Protein AF-A1E381-F1 (afdb_monomer_lite)

Structure (mmCIF, N/CA/C/O backbone):
data_AF-A1E381-F1
#
_entry.id   AF-A1E381-F1
#
loop_
_atom_site.group_PDB
_atom_site.id
_atom_site.type_symbol
_atom_site.label_atom_id
_atom_site.label_alt_id
_atom_site.label_comp_id
_atom_site.label_asym_id
_atom_site.label_entity_id
_atom_site.label_seq_id
_atom_site.pdbx_PDB_ins_code
_atom_site.Cartn_x
_atom_site.Cartn_y
_atom_site.Cartn_z
_atom_site.occupancy
_atom_site.B_iso_or_equiv
_atom_site.auth_seq_id
_atom_site.auth_comp_id
_atom_site.auth_asym_id
_atom_site.auth_atom_id
_atom_site.pdbx_PDB_model_num
ATOM 1 N N . CYS A 1 1 ? -0.248 -9.774 -5.530 1.00 94.06 1 CYS A N 1
ATOM 2 C CA . CYS A 1 1 ? -0.497 -10.572 -4.306 1.00 94.06 1 CYS A CA 1
ATOM 3 C C . CYS A 1 1 ? -1.957 -11.006 -4.167 1.00 94.06 1 CYS A C 1
ATOM 5 O O . CYS A 1 1 ? -2.204 -12.199 -4.252 1.00 94.06 1 CYS A O 1
ATOM 7 N N . ALA A 1 2 ? -2.926 -10.089 -4.030 1.00 97.31 2 ALA A N 1
ATOM 8 C CA . ALA A 1 2 ? -4.326 -10.449 -3.749 1.00 97.31 2 ALA A CA 1
ATOM 9 C C . ALA A 1 2 ? -4.937 -11.477 -4.727 1.00 97.31 2 ALA A C 1
ATOM 11 O O . ALA A 1 2 ? -5.506 -12.472 -4.289 1.00 97.31 2 ALA A O 1
ATOM 12 N N . LEU A 1 3 ? -4.746 -11.287 -6.039 1.00 97.31 3 LEU A N 1
ATOM 13 C CA . LEU A 1 3 ? -5.242 -12.209 -7.075 1.00 97.31 3 LEU A CA 1
ATOM 14 C C . LEU A 1 3 ? -4.605 -13.609 -7.037 1.00 97.31 3 LEU A C 1
ATOM 16 O O . LEU A 1 3 ? -5.169 -14.539 -7.590 1.00 97.31 3 LEU A O 1
ATOM 20 N N . GLN A 1 4 ? -3.429 -13.765 -6.425 1.00 97.19 4 GLN A N 1
ATOM 21 C CA . GLN A 1 4 ? -2.734 -15.054 -6.343 1.00 97.19 4 GLN A CA 1
ATOM 22 C C . GLN A 1 4 ? -3.042 -15.801 -5.042 1.00 97.19 4 GLN A C 1
ATOM 24 O O . GLN A 1 4 ? -3.002 -17.026 -5.023 1.00 97.19 4 GLN A O 1
ATOM 29 N N . THR A 1 5 ? -3.315 -15.077 -3.951 1.00 97.25 5 THR A N 1
ATOM 30 C CA . THR A 1 5 ? -3.446 -15.665 -2.608 1.00 97.25 5 THR A CA 1
ATOM 31 C C . THR A 1 5 ? -4.860 -15.623 -2.041 1.00 97.25 5 THR A C 1
ATOM 33 O O . THR A 1 5 ? -5.114 -16.280 -1.036 1.00 97.25 5 THR A O 1
ATOM 36 N N . HIS A 1 6 ? -5.774 -14.874 -2.666 1.00 97.62 6 HIS A N 1
ATOM 37 C CA . HIS A 1 6 ? -7.171 -14.717 -2.247 1.00 97.62 6 HIS A CA 1
ATOM 38 C C . HIS A 1 6 ? -7.317 -14.397 -0.740 1.00 97.62 6 HIS A C 1
ATOM 40 O O . HIS A 1 6 ? -7.945 -15.162 -0.002 1.00 97.62 6 HIS A O 1
ATOM 46 N N . PRO A 1 7 ? -6.726 -13.283 -0.253 1.00 98.19 7 PRO A N 1
ATOM 47 C CA . PRO A 1 7 ? -6.852 -12.880 1.146 1.00 98.19 7 PRO A CA 1
ATOM 48 C C . PRO A 1 7 ? -8.311 -12.544 1.487 1.00 98.19 7 PRO A C 1
ATOM 50 O O . PRO A 1 7 ? -9.137 -12.306 0.606 1.00 98.19 7 PRO A O 1
ATOM 53 N N . ASN A 1 8 ? -8.635 -12.466 2.779 1.00 98.19 8 ASN A N 1
ATOM 54 C CA . ASN A 1 8 ? -9.987 -12.105 3.216 1.00 98.19 8 ASN A CA 1
ATOM 55 C C . ASN A 1 8 ? -10.330 -10.643 2.907 1.00 98.19 8 ASN A C 1
ATOM 57 O O . ASN A 1 8 ? -11.501 -10.328 2.714 1.00 98.19 8 ASN A O 1
ATOM 61 N N . ALA A 1 9 ? -9.319 -9.775 2.854 1.00 97.62 9 ALA A N 1
ATOM 62 C CA . ALA A 1 9 ? -9.433 -8.415 2.351 1.00 97.62 9 ALA A CA 1
ATOM 63 C C . ALA A 1 9 ? -8.113 -7.962 1.714 1.00 97.62 9 ALA A C 1
ATOM 65 O O . ALA A 1 9 ? -7.029 -8.395 2.112 1.00 97.62 9 ALA A O 1
ATOM 66 N N . ALA A 1 10 ? -8.206 -7.070 0.736 1.00 98.00 10 ALA A N 1
ATOM 67 C CA . ALA A 1 10 ? -7.076 -6.329 0.198 1.00 98.00 10 ALA A CA 1
ATOM 68 C C . ALA A 1 10 ? -7.505 -4.870 0.048 1.00 98.00 10 ALA A C 1
ATOM 70 O O . ALA A 1 10 ? -8.551 -4.606 -0.542 1.00 98.00 10 ALA A O 1
ATOM 71 N N . LEU A 1 11 ? -6.732 -3.949 0.617 1.00 97.56 11 LEU A N 1
ATOM 72 C CA . LEU A 1 11 ? -6.979 -2.517 0.483 1.00 97.56 11 LEU A CA 1
ATOM 73 C C . LEU A 1 11 ? -6.264 -1.983 -0.758 1.00 97.56 11 LEU A C 1
ATOM 75 O O . LEU A 1 11 ? -5.149 -2.405 -1.060 1.00 97.56 11 LEU A O 1
ATOM 79 N N . ILE A 1 12 ? -6.907 -1.054 -1.463 1.00 97.38 12 ILE A N 1
ATOM 80 C CA . ILE A 1 12 ? -6.381 -0.424 -2.676 1.00 97.38 12 ILE A CA 1
ATOM 81 C C . ILE A 1 12 ? -6.367 1.085 -2.439 1.00 97.38 12 ILE A C 1
ATOM 83 O O . ILE A 1 12 ? -7.425 1.687 -2.257 1.00 97.38 12 ILE A O 1
ATOM 87 N N . GLY A 1 13 ? -5.179 1.693 -2.411 1.00 95.56 13 GLY A N 1
ATOM 88 C CA . GLY A 1 13 ? -5.023 3.115 -2.092 1.00 95.56 13 GLY A CA 1
ATOM 89 C C . GLY A 1 13 ? -5.787 4.010 -3.066 1.00 95.56 13 GLY A C 1
ATOM 90 O O . GLY A 1 13 ? -6.530 4.900 -2.666 1.00 95.56 13 GLY A O 1
ATOM 91 N N . GLU A 1 14 ? -5.717 3.712 -4.356 1.00 96.19 14 GLU A N 1
ATOM 92 C CA . GLU A 1 14 ? -6.406 4.462 -5.402 1.00 96.19 14 GLU A CA 1
ATOM 93 C C . GLU A 1 14 ? -7.932 4.450 -5.211 1.00 96.19 14 GLU A C 1
ATOM 95 O O . GLU A 1 14 ? -8.598 5.460 -5.441 1.00 96.19 14 GLU A O 1
ATOM 100 N N . GLU A 1 15 ? -8.496 3.333 -4.741 1.00 97.38 15 GLU A N 1
ATOM 101 C CA . GLU A 1 15 ? -9.922 3.229 -4.420 1.00 97.38 15 GLU A CA 1
ATOM 102 C C . GLU A 1 15 ? -10.284 4.062 -3.183 1.00 97.38 15 GLU A C 1
ATOM 104 O O . GLU A 1 15 ? -11.301 4.762 -3.193 1.00 97.38 15 GLU A O 1
ATOM 109 N N . VAL A 1 16 ? -9.447 4.013 -2.143 1.00 96.75 16 VAL A N 1
ATOM 110 C CA . VAL A 1 16 ? -9.586 4.811 -0.912 1.00 96.75 16 VAL A CA 1
ATOM 111 C C . VAL A 1 16 ? -9.613 6.303 -1.251 1.00 96.75 16 VAL A C 1
ATOM 113 O O . VAL A 1 16 ? -10.546 7.005 -0.846 1.00 96.75 16 VAL A O 1
ATOM 116 N N . ALA A 1 17 ? -8.664 6.766 -2.070 1.00 95.06 17 ALA A N 1
ATOM 117 C CA . ALA A 1 17 ? -8.588 8.150 -2.530 1.00 95.06 17 ALA A CA 1
ATOM 118 C C . ALA A 1 17 ? -9.800 8.541 -3.386 1.00 95.06 17 ALA A C 1
ATOM 120 O O . ALA A 1 17 ? -10.444 9.560 -3.124 1.00 95.06 17 ALA A O 1
ATOM 121 N N . ALA A 1 18 ? -10.164 7.718 -4.376 1.00 96.88 18 ALA A N 1
ATOM 122 C CA . ALA A 1 18 ? -11.294 7.991 -5.266 1.00 96.88 18 ALA A CA 1
ATOM 123 C C . ALA A 1 18 ? -12.627 8.093 -4.508 1.00 96.88 18 ALA A C 1
ATOM 125 O O . ALA A 1 18 ? -13.472 8.930 -4.830 1.00 96.88 18 ALA A O 1
ATOM 126 N N . LYS A 1 19 ? -12.809 7.263 -3.474 1.00 96.88 19 LYS A N 1
ATOM 127 C CA . LYS A 1 19 ? -13.996 7.268 -2.610 1.00 96.88 19 LYS A CA 1
ATOM 128 C C . LYS A 1 19 ? -13.911 8.272 -1.457 1.00 96.88 19 LYS A C 1
ATOM 130 O O . LYS A 1 19 ? -14.882 8.382 -0.713 1.00 96.88 19 LYS A O 1
ATOM 135 N N . LYS A 1 20 ? -12.795 8.999 -1.316 1.00 96.19 20 LYS A N 1
ATOM 136 C CA . LYS A 1 20 ? -12.517 9.929 -0.206 1.00 96.19 20 LYS A CA 1
ATOM 137 C C . LYS A 1 20 ? -12.773 9.290 1.162 1.00 96.19 20 LYS A C 1
ATOM 139 O O . LYS A 1 20 ? -13.397 9.898 2.029 1.00 96.19 20 LYS A O 1
ATOM 144 N N . GLN A 1 21 ? -12.356 8.037 1.320 1.00 96.31 21 GLN A N 1
ATOM 145 C CA . GLN A 1 21 ? -12.555 7.314 2.570 1.00 96.31 21 GLN A CA 1
ATOM 146 C C . GLN A 1 21 ? -11.718 7.943 3.682 1.00 96.31 21 GLN A C 1
ATOM 148 O O . GLN A 1 21 ? -10.565 8.315 3.468 1.00 96.31 21 GLN A O 1
ATOM 153 N N . THR A 1 22 ? -12.309 8.040 4.870 1.00 96.00 22 THR A N 1
ATOM 154 C CA . THR A 1 22 ? -11.594 8.428 6.087 1.00 96.00 22 THR A CA 1
ATOM 155 C C . THR A 1 22 ? -10.851 7.229 6.668 1.00 96.00 22 THR A C 1
ATOM 157 O O . THR A 1 22 ? -11.182 6.071 6.387 1.00 96.00 22 THR A O 1
ATOM 160 N N . LEU A 1 23 ? -9.881 7.482 7.540 1.00 94.69 23 LEU A N 1
ATOM 161 C CA . LEU A 1 23 ? -9.191 6.441 8.288 1.00 94.69 23 LEU A CA 1
ATOM 162 C C . LEU A 1 23 ? -10.181 5.637 9.138 1.00 94.69 23 LEU A C 1
ATOM 164 O O . LEU A 1 23 ? -10.098 4.411 9.208 1.00 94.69 23 LEU A O 1
ATOM 168 N N . LYS A 1 24 ? -11.201 6.307 9.690 1.00 95.56 24 LYS A N 1
ATOM 169 C CA . LYS A 1 24 ? -12.313 5.637 10.367 1.00 95.56 24 LYS A CA 1
ATOM 170 C C . LYS A 1 24 ? -13.072 4.696 9.427 1.00 95.56 24 LYS A C 1
ATOM 172 O O . LYS A 1 24 ? -13.366 3.575 9.826 1.00 95.56 24 LYS A O 1
ATOM 177 N N . ASN A 1 25 ? -13.373 5.104 8.190 1.00 96.75 25 ASN A N 1
ATOM 178 C CA . ASN A 1 25 ? -14.055 4.226 7.232 1.00 96.75 25 ASN A CA 1
ATOM 179 C C . ASN A 1 25 ? -13.238 2.967 6.920 1.00 96.75 25 ASN A C 1
ATOM 181 O O . ASN A 1 25 ? -13.814 1.885 6.824 1.00 96.75 25 ASN A O 1
ATOM 185 N N . VAL A 1 26 ? -11.915 3.095 6.783 1.00 97.19 26 VAL A N 1
ATOM 186 C CA . VAL A 1 26 ? -11.018 1.951 6.556 1.00 97.19 26 VAL A CA 1
ATOM 187 C C . VAL A 1 26 ? -11.027 1.006 7.764 1.00 97.19 26 VAL A C 1
ATOM 189 O O . VAL A 1 26 ? -11.218 -0.201 7.599 1.00 97.19 26 VAL A O 1
ATOM 192 N N . THR A 1 27 ? -10.894 1.542 8.981 1.00 97.31 27 THR A N 1
ATOM 193 C CA . THR A 1 27 ? -10.954 0.764 10.230 1.00 97.31 27 THR A CA 1
ATOM 194 C C . THR A 1 27 ? -12.307 0.077 10.412 1.00 97.31 27 THR A C 1
ATOM 196 O O . THR A 1 27 ? -12.355 -1.119 10.710 1.00 97.31 27 THR A O 1
ATOM 199 N N . ASP A 1 28 ? -13.413 0.789 10.182 1.00 97.62 28 ASP A N 1
ATOM 200 C CA . ASP A 1 28 ? -14.766 0.235 10.253 1.00 97.62 28 ASP A CA 1
ATOM 201 C C . ASP A 1 28 ? -14.940 -0.905 9.244 1.00 97.62 28 ASP A C 1
ATOM 203 O O . ASP A 1 28 ? -15.459 -1.958 9.602 1.00 97.62 28 A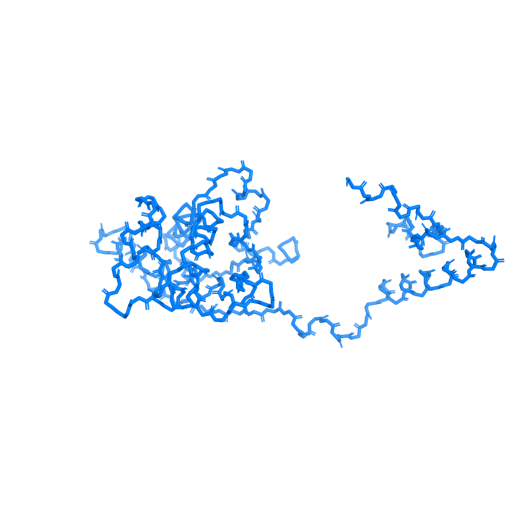SP A O 1
ATOM 207 N N . TYR A 1 29 ? -14.456 -0.735 8.009 1.00 98.19 29 TYR A N 1
ATOM 208 C CA . TYR A 1 29 ? -14.542 -1.753 6.962 1.00 98.19 29 TYR A CA 1
ATOM 209 C C . TYR A 1 29 ? -13.829 -3.054 7.355 1.00 98.19 29 TYR A C 1
ATOM 211 O O . TYR A 1 29 ? -14.403 -4.141 7.235 1.00 98.19 29 TYR A O 1
ATOM 219 N N . ILE A 1 30 ? -12.598 -2.953 7.869 1.00 98.19 30 ILE A N 1
ATOM 220 C CA . ILE A 1 30 ? -11.850 -4.109 8.381 1.00 98.19 30 ILE A CA 1
ATOM 221 C C . ILE A 1 30 ? -12.613 -4.760 9.539 1.00 98.19 30 ILE A C 1
ATOM 223 O O . ILE A 1 30 ? -12.802 -5.979 9.565 1.00 98.19 30 ILE A O 1
ATOM 227 N N . THR A 1 31 ? -13.087 -3.943 10.477 1.00 98.06 31 THR A N 1
ATOM 228 C CA . THR A 1 31 ? -13.788 -4.415 11.670 1.00 98.06 31 THR A CA 1
ATOM 229 C C . THR A 1 31 ? -15.094 -5.126 11.320 1.00 98.06 31 THR A C 1
ATOM 231 O O . THR A 1 31 ? -15.393 -6.186 11.865 1.00 98.06 31 THR A O 1
ATOM 234 N N . ASP A 1 32 ? -15.852 -4.603 10.359 1.00 98.06 32 ASP A N 1
ATOM 235 C CA . ASP A 1 32 ? -17.087 -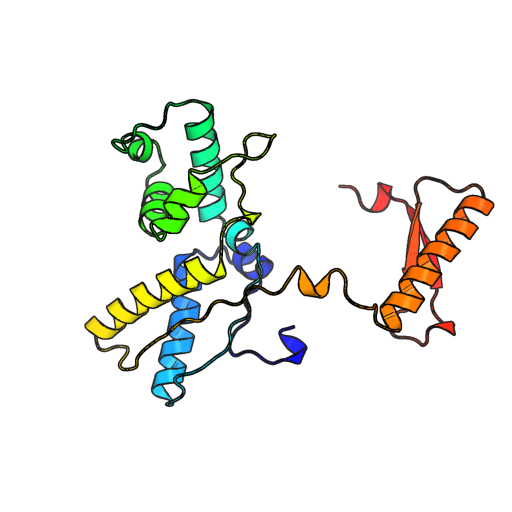5.207 9.864 1.00 98.06 32 ASP A CA 1
ATOM 236 C C . ASP A 1 32 ? -16.841 -6.587 9.250 1.00 98.06 32 ASP A C 1
ATOM 238 O O . ASP A 1 32 ? -17.636 -7.505 9.459 1.00 98.06 32 ASP A O 1
ATOM 242 N N . ILE A 1 33 ? -15.741 -6.759 8.509 1.00 97.81 33 ILE A N 1
ATOM 243 C CA . ILE A 1 33 ? -15.347 -8.064 7.966 1.00 97.81 33 ILE A CA 1
ATOM 244 C C . ILE A 1 33 ? -15.019 -9.035 9.102 1.00 97.81 33 ILE A C 1
ATOM 246 O O . ILE A 1 33 ? -15.478 -10.178 9.067 1.00 97.81 33 ILE A O 1
ATOM 250 N N . ILE A 1 34 ? -14.262 -8.596 10.111 1.00 98.06 34 ILE A N 1
ATOM 251 C CA . ILE A 1 34 ? -13.902 -9.427 11.267 1.00 98.06 34 ILE A CA 1
ATOM 252 C C . ILE A 1 34 ? -15.156 -9.865 12.028 1.00 98.06 34 ILE A C 1
ATOM 254 O O . ILE A 1 34 ? -15.324 -11.062 12.252 1.00 98.06 34 ILE A O 1
ATOM 258 N N . CYS A 1 35 ? -16.060 -8.938 12.360 1.00 97.56 35 CYS A N 1
ATOM 259 C CA . CYS A 1 35 ? 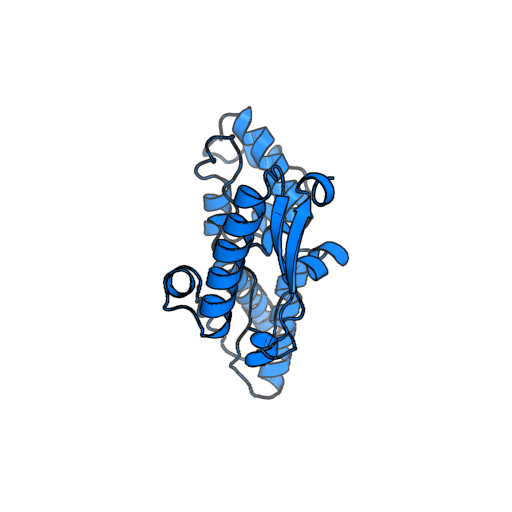-17.319 -9.249 13.042 1.00 97.56 35 CYS A CA 1
ATOM 260 C C . CYS A 1 35 ? -18.147 -10.269 12.248 1.00 97.56 35 CYS A C 1
ATOM 262 O O . CYS A 1 35 ? -18.481 -11.326 12.774 1.00 97.56 35 CYS A O 1
ATOM 264 N N . LYS A 1 36 ? -18.384 -10.019 10.952 1.00 97.31 36 LYS A N 1
ATOM 265 C CA . LYS A 1 36 ? -19.152 -10.940 10.091 1.00 97.31 36 LYS A CA 1
ATOM 266 C C . LYS A 1 36 ? -18.529 -12.331 10.021 1.00 97.31 36 LYS A C 1
ATOM 268 O O . LYS A 1 36 ? -19.238 -13.328 9.952 1.00 97.31 36 LYS A O 1
ATOM 273 N N . ARG A 1 37 ? -17.197 -12.418 9.995 1.00 97.44 37 ARG A N 1
ATOM 274 C CA . ARG A 1 37 ? -16.487 -13.703 9.993 1.00 97.44 37 ARG A CA 1
ATOM 275 C C . ARG A 1 37 ? -16.586 -14.405 11.344 1.00 97.44 37 ARG A C 1
ATOM 277 O O . ARG A 1 37 ? -16.800 -15.615 11.361 1.00 97.44 37 ARG A O 1
ATOM 284 N N . ALA A 1 38 ? -16.482 -13.666 12.445 1.00 97.06 38 ALA A N 1
ATOM 285 C CA . ALA A 1 38 ? -16.644 -14.195 13.794 1.00 97.06 38 ALA A CA 1
ATOM 286 C C . ALA A 1 38 ? -18.060 -14.751 14.026 1.00 97.06 38 ALA A C 1
ATOM 288 O O . ALA A 1 38 ? -18.186 -15.837 14.588 1.00 97.06 38 ALA A O 1
ATOM 289 N N . ASP A 1 39 ? -19.099 -14.090 13.502 1.00 95.81 39 ASP A N 1
ATOM 290 C CA . ASP A 1 39 ? -20.490 -14.576 13.545 1.00 95.81 39 ASP A CA 1
ATOM 291 C C . ASP A 1 39 ? -20.662 -15.931 12.835 1.00 95.81 39 ASP A C 1
ATOM 293 O O . ASP A 1 39 ? -21.506 -16.745 13.205 1.00 95.81 39 ASP A O 1
ATOM 297 N N . LEU A 1 40 ? -19.823 -16.202 11.831 1.00 96.56 40 LEU A N 1
ATOM 298 C CA . LEU A 1 40 ? -19.754 -17.481 11.116 1.00 96.56 40 LEU A CA 1
ATOM 299 C C . LEU A 1 40 ? -18.805 -18.500 11.780 1.00 96.56 40 LEU A C 1
ATOM 301 O O . LEU A 1 40 ? -18.586 -19.581 11.237 1.00 96.56 40 LEU A O 1
ATOM 305 N N . GLY A 1 41 ? -18.215 -18.170 12.932 1.00 96.44 41 GLY A N 1
ATOM 306 C CA . GLY A 1 41 ? -17.251 -19.008 13.651 1.00 96.44 41 GLY A CA 1
ATOM 307 C C . GLY A 1 41 ? -15.807 -18.921 13.139 1.00 96.44 41 GLY A C 1
ATOM 308 O O . GLY A 1 41 ? -14.941 -19.658 13.614 1.00 96.44 41 GLY A O 1
ATOM 309 N N . TYR A 1 42 ? -15.509 -18.023 12.195 1.00 96.62 42 TYR A N 1
ATOM 310 C CA . TYR A 1 42 ? -14.173 -17.850 11.622 1.00 96.62 42 TYR A CA 1
ATOM 311 C C . TYR A 1 42 ? -13.385 -16.741 12.326 1.00 96.62 42 TYR A C 1
ATOM 313 O O . TYR A 1 42 ? -13.348 -15.596 11.881 1.00 96.62 42 TYR A O 1
ATOM 321 N N . ASN A 1 43 ? -12.669 -17.107 13.388 1.00 96.69 43 ASN A N 1
ATOM 322 C CA . ASN A 1 43 ? -11.845 -16.187 14.187 1.00 96.69 43 ASN A CA 1
ATOM 323 C C . ASN A 1 43 ? -10.397 -16.064 13.674 1.00 96.69 43 ASN A C 1
ATOM 325 O O . ASN A 1 43 ? -9.448 -16.027 14.451 1.00 96.69 43 ASN A O 1
ATOM 329 N N . TYR A 1 44 ? -10.217 -16.071 12.353 1.00 97.38 44 TYR A N 1
ATOM 330 C CA . TYR A 1 44 ? -8.916 -15.945 11.691 1.00 97.38 44 TYR A CA 1
ATOM 331 C C . TYR A 1 44 ? -9.072 -15.250 10.337 1.00 97.38 44 TYR A C 1
ATOM 333 O O . TYR A 1 44 ? -10.153 -15.271 9.736 1.00 97.38 44 TYR A O 1
ATOM 341 N N . GLY A 1 45 ? -7.990 -14.677 9.817 1.00 97.56 45 GLY A N 1
ATOM 342 C CA . GLY A 1 45 ? -7.969 -14.129 8.467 1.00 97.56 45 GLY A CA 1
ATOM 343 C C . GLY A 1 45 ? -6.655 -13.452 8.103 1.00 97.56 45 GLY A C 1
ATOM 344 O O . GLY A 1 45 ? -5.778 -13.284 8.945 1.00 97.56 45 GLY A O 1
ATOM 345 N N . VAL A 1 46 ? -6.540 -13.077 6.832 1.00 98.19 46 VAL A N 1
ATOM 346 C CA . VAL A 1 46 ? -5.402 -12.353 6.261 1.00 98.19 46 VAL A CA 1
ATOM 347 C C . VAL A 1 46 ? -5.920 -11.123 5.527 1.00 98.19 46 VAL A C 1
ATOM 349 O O . VAL A 1 46 ? -6.860 -11.222 4.732 1.00 98.19 46 VAL A O 1
ATOM 352 N N . ILE A 1 47 ? -5.289 -9.980 5.780 1.00 98.12 47 ILE A N 1
ATOM 353 C CA . ILE A 1 47 ? -5.570 -8.709 5.111 1.00 98.12 47 ILE A CA 1
ATOM 354 C C . ILE A 1 47 ? -4.281 -8.235 4.446 1.00 98.12 47 ILE A C 1
ATOM 356 O O . ILE A 1 47 ? -3.225 -8.249 5.073 1.00 98.12 47 ILE A O 1
ATOM 360 N N . LEU A 1 48 ? -4.365 -7.835 3.178 1.00 98.12 48 LEU A N 1
ATOM 361 C CA . LEU A 1 48 ? -3.263 -7.182 2.475 1.00 98.12 48 LEU A CA 1
ATOM 362 C C . LEU A 1 48 ? -3.458 -5.669 2.492 1.00 98.12 48 LEU A C 1
ATOM 364 O O . LEU A 1 48 ? -4.530 -5.171 2.144 1.00 98.12 48 LEU A O 1
ATOM 368 N N . ILE A 1 49 ? -2.406 -4.957 2.877 1.00 96.25 49 ILE A N 1
ATOM 369 C CA . ILE A 1 49 ? -2.397 -3.506 3.046 1.00 96.25 49 ILE A CA 1
ATOM 370 C C . ILE A 1 49 ? -1.217 -2.966 2.229 1.00 96.25 49 ILE A C 1
ATOM 372 O O . ILE A 1 49 ? -0.110 -3.487 2.382 1.00 96.25 49 ILE A O 1
ATOM 376 N N . PRO A 1 50 ? -1.420 -1.985 1.332 1.00 94.06 50 PRO A N 1
ATOM 377 C CA . PRO A 1 50 ? -0.312 -1.332 0.652 1.00 94.06 50 PRO A CA 1
ATOM 378 C C . PRO A 1 50 ? 0.434 -0.431 1.645 1.00 94.06 50 PRO A C 1
ATOM 380 O O . PRO A 1 50 ? -0.198 0.272 2.427 1.00 94.06 50 PRO A O 1
ATOM 383 N N . GLU A 1 51 ? 1.768 -0.438 1.595 1.00 89.12 51 GLU A N 1
ATOM 384 C CA . GLU A 1 51 ? 2.646 0.345 2.486 1.00 89.12 51 GLU A CA 1
ATOM 385 C C . GLU A 1 51 ? 2.216 1.820 2.572 1.00 89.12 51 GLU A C 1
ATOM 387 O O . GLU A 1 51 ? 1.956 2.334 3.659 1.00 89.12 51 GLU A O 1
ATOM 392 N N . GLY A 1 52 ? 2.031 2.460 1.414 1.00 87.69 52 GLY A N 1
ATOM 393 C CA . GLY A 1 52 ? 1.640 3.866 1.292 1.00 87.69 52 GLY A CA 1
ATOM 394 C C . GLY A 1 52 ? 0.140 4.144 1.407 1.00 87.69 52 GLY A C 1
ATOM 395 O O . GLY A 1 52 ? -0.304 5.168 0.905 1.00 87.69 52 GLY A O 1
ATOM 396 N N . LEU A 1 53 ? -0.677 3.265 2.009 1.00 92.31 53 LEU A N 1
ATOM 397 C CA . LEU A 1 53 ? -2.135 3.478 2.115 1.00 92.31 53 LEU A CA 1
ATOM 398 C C . LEU A 1 53 ? -2.493 4.864 2.676 1.00 92.31 53 LEU A C 1
ATOM 400 O O . LEU A 1 53 ? -3.461 5.479 2.235 1.00 92.31 53 LEU A O 1
ATOM 404 N N . ILE A 1 54 ? -1.716 5.335 3.650 1.00 89.44 54 ILE A N 1
ATOM 405 C CA . ILE A 1 54 ? -1.945 6.598 4.355 1.00 89.44 54 ILE A CA 1
ATOM 406 C C . ILE A 1 54 ? -1.879 7.795 3.399 1.00 89.44 54 ILE A C 1
ATOM 408 O O . ILE A 1 54 ? -2.680 8.720 3.531 1.00 89.44 54 ILE A O 1
ATOM 412 N N . ASP A 1 55 ? -1.013 7.740 2.385 1.00 88.38 55 ASP A N 1
ATOM 413 C CA . ASP A 1 55 ? -0.889 8.792 1.372 1.00 88.38 55 ASP A CA 1
ATOM 414 C C . ASP A 1 55 ? -2.155 8.942 0.522 1.00 88.38 55 ASP A C 1
ATOM 416 O O . ASP A 1 55 ? -2.366 9.982 -0.093 1.00 88.38 55 ASP A O 1
ATOM 420 N N . PHE A 1 56 ? -3.023 7.930 0.496 1.00 92.00 56 PHE A N 1
ATOM 421 C CA . PHE A 1 56 ? -4.276 7.962 -0.252 1.00 92.00 56 PHE A CA 1
ATOM 422 C C . PHE A 1 56 ? -5.477 8.426 0.582 1.00 92.00 56 PHE A C 1
ATOM 424 O O . PHE A 1 56 ? -6.578 8.536 0.041 1.00 92.00 56 PHE A O 1
ATOM 431 N N . ILE A 1 57 ? -5.301 8.704 1.879 1.00 94.19 57 ILE A N 1
ATOM 432 C CA . ILE A 1 57 ? -6.375 9.153 2.773 1.00 94.19 57 ILE A CA 1
ATOM 433 C C . ILE A 1 57 ? -6.344 10.691 2.861 1.00 94.19 57 ILE A C 1
ATOM 435 O O . ILE A 1 57 ? -5.451 11.246 3.508 1.00 94.19 57 ILE A O 1
ATOM 439 N N . PRO A 1 58 ? -7.318 11.416 2.269 1.00 92.12 58 PRO A N 1
ATOM 440 C CA . PRO A 1 58 ? -7.228 12.874 2.128 1.00 92.12 58 PRO A CA 1
ATOM 441 C C . PRO A 1 58 ? -7.136 13.640 3.454 1.00 92.12 58 PRO A C 1
ATOM 443 O O . PRO A 1 58 ? -6.433 14.643 3.550 1.00 92.12 58 PRO A O 1
ATOM 446 N N . GLU A 1 59 ? -7.837 13.176 4.491 1.00 93.62 59 GLU A N 1
ATOM 447 C CA . GLU A 1 59 ? -7.791 13.808 5.815 1.00 93.62 59 GLU A CA 1
ATOM 448 C C . GLU A 1 59 ? -6.417 13.665 6.484 1.00 93.62 59 GLU A C 1
ATOM 450 O O . GLU A 1 59 ? -5.983 14.584 7.177 1.00 93.62 59 GLU A O 1
ATOM 455 N N . VAL A 1 60 ? -5.687 12.575 6.211 1.00 91.12 60 VAL A N 1
ATOM 456 C CA . VAL A 1 60 ? -4.330 12.390 6.736 1.00 91.12 60 VAL A CA 1
ATOM 457 C C . VAL A 1 60 ? -3.341 13.277 5.987 1.00 91.12 60 VAL A C 1
ATOM 459 O O . VAL A 1 60 ? -2.497 13.903 6.620 1.00 91.12 60 VAL A O 1
ATOM 462 N N . GLN A 1 61 ? -3.483 13.426 4.666 1.00 88.94 61 GLN A N 1
ATOM 463 C CA . GLN A 1 61 ? -2.674 14.383 3.902 1.00 88.94 61 GLN A CA 1
ATOM 464 C C . GLN A 1 61 ? -2.859 15.820 4.410 1.00 88.94 61 GLN A C 1
ATOM 466 O O . GLN A 1 61 ? -1.878 16.545 4.577 1.00 88.94 61 GLN A O 1
ATOM 471 N N . LYS A 1 62 ? -4.106 16.224 4.700 1.00 91.56 62 LYS A N 1
ATOM 472 C CA . LYS A 1 62 ? -4.411 17.538 5.289 1.00 91.56 62 LYS A CA 1
ATOM 473 C C . LYS A 1 62 ? -3.741 17.700 6.656 1.00 91.56 62 LYS A C 1
ATOM 475 O O . LYS A 1 62 ? -3.083 18.712 6.884 1.00 91.56 62 LYS A O 1
ATOM 480 N N . LEU A 1 63 ? -3.858 16.696 7.528 1.00 91.44 63 LEU A N 1
ATOM 481 C CA . LEU A 1 63 ? -3.195 16.689 8.831 1.00 91.44 63 LEU A CA 1
ATOM 482 C C . LEU A 1 63 ? -1.673 16.820 8.685 1.00 91.44 63 LEU A C 1
ATOM 484 O O . LEU A 1 63 ? -1.078 17.674 9.331 1.00 91.44 63 LEU A O 1
ATOM 488 N N . ILE A 1 64 ? -1.040 16.032 7.811 1.00 87.38 64 ILE A N 1
ATOM 489 C CA . ILE A 1 64 ? 0.409 16.100 7.573 1.00 87.38 64 ILE A CA 1
ATOM 490 C C . ILE A 1 64 ? 0.811 17.494 7.082 1.00 87.38 64 ILE A C 1
ATOM 492 O O . ILE A 1 64 ? 1.772 18.056 7.596 1.00 87.38 64 ILE A O 1
ATOM 496 N N . ALA A 1 65 ? 0.073 18.087 6.141 1.00 87.69 65 ALA A N 1
ATOM 497 C CA . ALA A 1 65 ? 0.360 19.435 5.657 1.00 87.69 65 ALA A CA 1
ATOM 498 C C . ALA A 1 65 ? 0.275 20.486 6.779 1.00 87.69 65 ALA A C 1
ATOM 500 O O . ALA A 1 65 ? 1.188 21.294 6.927 1.00 87.69 65 ALA A O 1
ATOM 501 N N . GLU A 1 66 ? -0.766 20.443 7.616 1.00 89.12 66 GLU A N 1
ATOM 502 C CA . GLU A 1 66 ? -0.887 21.343 8.773 1.00 89.12 66 GLU A CA 1
ATOM 503 C C . GLU A 1 66 ? 0.255 21.145 9.779 1.00 89.12 66 GLU A C 1
ATOM 505 O O . GLU A 1 66 ? 0.831 22.116 10.272 1.00 89.12 66 GLU A O 1
ATOM 510 N N . LEU A 1 67 ? 0.628 19.892 10.049 1.00 85.88 67 LEU A N 1
ATOM 511 C CA . LEU A 1 67 ? 1.762 19.570 10.910 1.00 85.88 67 LEU A CA 1
ATOM 512 C C . LEU A 1 67 ? 3.083 20.075 10.324 1.00 85.88 67 LEU A C 1
ATOM 514 O O . LEU A 1 67 ? 3.938 20.527 11.076 1.00 85.88 67 LEU A O 1
ATOM 518 N N . ASN A 1 68 ? 3.270 20.023 9.003 1.00 83.12 68 ASN A N 1
ATOM 519 C CA . ASN A 1 68 ? 4.460 20.561 8.340 1.00 83.12 68 ASN A CA 1
ATOM 520 C C . ASN A 1 68 ? 4.608 22.064 8.578 1.00 83.12 68 ASN A C 1
ATOM 522 O O . ASN A 1 68 ? 5.681 22.504 8.981 1.00 83.12 68 ASN A O 1
ATOM 526 N N . GLU A 1 69 ? 3.529 22.821 8.395 1.00 83.69 69 GLU A N 1
ATOM 527 C CA . GLU A 1 69 ? 3.521 24.272 8.594 1.00 83.69 69 GLU A CA 1
ATOM 528 C C . GLU A 1 69 ? 3.790 24.651 10.056 1.00 83.69 69 GLU A C 1
ATOM 530 O O . GLU A 1 69 ? 4.640 25.496 10.338 1.00 83.69 69 GLU A O 1
ATOM 535 N N . ILE A 1 70 ? 3.119 23.986 11.005 1.00 82.44 70 ILE A N 1
ATOM 536 C CA . ILE A 1 70 ? 3.308 24.248 12.440 1.00 82.44 70 ILE A CA 1
ATOM 537 C C . ILE A 1 70 ? 4.747 23.918 12.853 1.00 82.44 70 ILE A C 1
ATOM 539 O O . ILE A 1 70 ? 5.404 24.720 13.512 1.00 82.44 70 ILE A O 1
ATOM 543 N N . LEU A 1 71 ? 5.269 22.761 12.440 1.00 77.25 71 LEU A N 1
ATOM 544 C CA . LEU A 1 71 ? 6.603 22.303 12.836 1.00 77.25 71 LEU A CA 1
ATOM 545 C C . LEU A 1 71 ? 7.741 23.088 12.167 1.00 77.25 71 LEU A C 1
ATOM 547 O O . LEU A 1 71 ? 8.841 23.136 12.713 1.00 77.25 71 LEU A O 1
ATOM 551 N N . ALA A 1 72 ? 7.501 23.714 11.012 1.00 76.75 72 ALA A N 1
ATOM 552 C CA . ALA A 1 72 ? 8.484 24.569 10.347 1.00 76.75 72 ALA A CA 1
ATOM 553 C C . ALA A 1 72 ? 8.608 25.961 10.991 1.00 76.75 72 ALA A C 1
ATOM 555 O O . ALA A 1 72 ? 9.664 26.593 10.896 1.00 76.75 72 ALA A O 1
ATOM 556 N N . HIS A 1 73 ? 7.540 26.456 11.621 1.00 71.38 73 HIS A N 1
ATOM 557 C CA . HIS A 1 73 ? 7.444 27.850 12.058 1.00 71.38 73 HIS A CA 1
ATOM 558 C C . HIS A 1 73 ? 7.346 28.043 13.573 1.00 71.38 73 HIS A C 1
ATOM 560 O O . HIS A 1 73 ? 7.652 29.133 14.057 1.00 71.38 73 HIS A O 1
ATOM 566 N N . ASP A 1 74 ? 6.971 27.012 14.327 1.00 64.12 74 ASP A N 1
ATOM 567 C CA . ASP A 1 74 ? 6.745 27.098 15.764 1.00 64.12 74 ASP A CA 1
ATOM 568 C C . ASP A 1 74 ? 7.638 26.150 16.572 1.00 64.12 74 ASP A C 1
ATOM 570 O O . ASP A 1 74 ? 8.040 25.077 16.125 1.00 64.12 74 ASP A O 1
ATOM 574 N N . VAL A 1 75 ? 7.908 26.530 17.824 1.00 66.31 75 VAL A N 1
ATOM 575 C CA . VAL A 1 75 ? 8.487 25.616 18.813 1.00 66.31 75 VAL A CA 1
ATOM 576 C C . VAL A 1 75 ? 7.364 24.722 19.332 1.00 66.31 75 VAL A C 1
ATOM 578 O O . VAL A 1 75 ? 6.408 25.218 19.930 1.00 66.31 75 VAL A O 1
ATOM 581 N N . VAL A 1 76 ? 7.484 23.413 19.107 1.00 68.62 76 VAL A N 1
ATOM 582 C CA . VAL A 1 76 ? 6.598 22.413 19.715 1.00 68.62 76 VAL A CA 1
ATOM 583 C C . VAL A 1 76 ? 6.808 22.451 21.214 1.00 68.62 76 VAL A C 1
ATOM 585 O O . VAL A 1 76 ? 7.889 22.138 21.711 1.00 68.62 76 VAL A O 1
ATOM 588 N N . ASP A 1 77 ? 5.782 22.864 21.941 1.00 70.12 77 ASP A N 1
ATOM 589 C CA . ASP A 1 77 ? 5.805 22.835 23.386 1.00 70.12 77 ASP A CA 1
ATOM 590 C C . ASP A 1 77 ? 5.458 21.429 23.890 1.00 70.12 77 ASP A C 1
ATOM 592 O O . ASP A 1 77 ? 4.491 20.810 23.443 1.00 70.12 77 ASP A O 1
ATOM 596 N N . GLU A 1 78 ? 6.216 20.934 24.873 1.00 65.81 78 GLU A N 1
ATOM 597 C CA . GLU A 1 78 ? 5.932 19.649 25.534 1.00 65.81 78 GLU A CA 1
ATOM 598 C C . GLU A 1 78 ? 4.540 19.630 26.198 1.00 65.81 78 GLU A C 1
ATOM 600 O O . GLU A 1 78 ? 3.959 18.567 26.396 1.00 65.81 78 GLU A O 1
ATOM 605 N N . ALA A 1 79 ? 3.974 20.805 26.503 1.00 66.38 79 ALA A N 1
ATOM 606 C CA . ALA A 1 79 ? 2.637 20.953 27.074 1.00 66.38 79 ALA A CA 1
ATOM 607 C C . ALA A 1 79 ? 1.493 20.767 26.052 1.00 66.38 79 ALA A C 1
ATOM 609 O O . ALA A 1 79 ? 0.327 20.705 26.450 1.00 66.38 79 ALA A O 1
ATOM 610 N N . GLY A 1 80 ? 1.796 20.642 24.752 1.00 73.12 80 GLY A N 1
ATOM 611 C CA . GLY A 1 80 ? 0.820 20.318 23.712 1.00 73.12 80 GLY A CA 1
ATOM 612 C C . GLY A 1 80 ? -0.106 21.469 23.303 1.00 73.12 80 GLY A C 1
ATOM 613 O O . GLY A 1 80 ? -1.135 21.216 22.670 1.00 73.12 80 GLY A O 1
ATOM 614 N N . ALA A 1 81 ? 0.222 22.724 23.625 1.00 75.31 81 ALA A N 1
ATOM 615 C CA . ALA A 1 81 ? -0.557 23.889 23.209 1.00 75.31 81 ALA A CA 1
ATOM 616 C C . ALA A 1 81 ? -0.602 24.038 21.681 1.00 75.31 81 ALA A C 1
ATOM 618 O O . ALA A 1 81 ? -1.604 24.521 21.145 1.00 75.31 81 ALA A O 1
ATOM 619 N N . TRP A 1 82 ? 0.417 23.562 20.960 1.00 79.75 82 TRP A N 1
ATOM 620 C CA . TRP A 1 82 ? 0.427 23.509 19.495 1.00 79.75 82 TRP A CA 1
ATOM 621 C C . TRP A 1 82 ? -0.774 22.749 18.898 1.00 79.75 82 TRP A C 1
ATOM 623 O O . TRP A 1 82 ? -1.244 23.119 17.824 1.00 79.75 82 TRP A O 1
ATOM 633 N N . LYS A 1 83 ? -1.360 21.770 19.611 1.00 81.38 83 LYS A N 1
ATOM 634 C CA . LYS A 1 83 ? -2.559 21.034 19.153 1.00 81.38 83 LYS A CA 1
ATOM 635 C C . LYS A 1 83 ? -3.772 21.946 18.942 1.00 81.38 83 LYS A C 1
ATOM 637 O O . LYS A 1 83 ? -4.680 21.599 18.197 1.00 81.38 83 LYS A O 1
ATOM 642 N N . SER A 1 84 ? -3.808 23.111 19.593 1.00 81.56 84 SER A N 1
ATOM 643 C CA . SER A 1 84 ? -4.865 24.117 19.400 1.00 81.56 84 SER A CA 1
ATOM 644 C C . SER A 1 84 ? -4.749 24.895 18.085 1.00 81.56 84 SER A C 1
ATOM 646 O O . SER A 1 84 ? -5.707 25.556 17.693 1.00 81.56 84 SER A O 1
ATOM 648 N N . LYS A 1 85 ? -3.598 24.807 17.404 1.00 84.12 85 LYS A N 1
ATOM 649 C CA . LYS A 1 85 ? -3.349 25.439 16.101 1.00 84.12 85 LYS A CA 1
ATOM 650 C C . LYS A 1 85 ? -3.840 24.587 14.929 1.00 84.12 85 LYS A C 1
ATOM 652 O O . LYS A 1 85 ? -4.025 25.123 13.840 1.00 84.12 85 LYS A O 1
ATOM 657 N N . LEU A 1 86 ? -4.050 23.287 15.153 1.00 87.69 86 LEU A N 1
ATOM 658 C CA . LEU A 1 86 ? -4.666 22.396 14.173 1.00 87.69 86 LEU A CA 1
ATOM 659 C C . LEU A 1 86 ? -6.119 22.798 13.928 1.00 87.69 86 LEU A C 1
ATOM 661 O O . LEU A 1 86 ? -6.830 23.218 14.846 1.00 87.69 86 LEU A O 1
ATOM 665 N N . GLN A 1 87 ? -6.580 22.605 12.694 1.00 91.56 87 GLN A N 1
ATOM 666 C CA . GLN A 1 87 ? -8.004 22.704 12.398 1.00 91.56 87 GLN A CA 1
ATOM 667 C C . GLN A 1 87 ? -8.787 21.652 13.202 1.00 91.56 87 GLN A C 1
ATOM 669 O O . GLN A 1 87 ? -8.244 20.580 13.486 1.00 91.56 87 GLN A O 1
ATOM 674 N N . PRO A 1 88 ? -10.059 21.911 13.563 1.00 92.38 88 PRO A N 1
ATOM 675 C CA . PRO A 1 88 ? -10.838 21.003 14.403 1.00 92.38 88 PRO A CA 1
ATOM 676 C C . PRO A 1 88 ? -10.877 19.563 13.881 1.00 92.38 88 PRO A C 1
ATOM 678 O O . PRO A 1 88 ? -10.704 18.638 14.669 1.00 92.38 88 PRO A O 1
ATOM 681 N N . GLU A 1 89 ? -11.027 19.368 12.565 1.00 90.81 89 GLU A N 1
ATOM 682 C CA . GLU A 1 89 ? -11.069 18.024 11.975 1.00 90.81 89 GLU A CA 1
ATOM 683 C C . GLU A 1 89 ? -9.698 17.334 12.020 1.00 90.81 89 GLU A C 1
ATOM 685 O O . GLU A 1 89 ? -9.599 16.146 12.315 1.00 90.81 89 GLU A O 1
ATOM 690 N N . SER A 1 90 ? -8.625 18.087 11.766 1.00 92.94 90 SER A N 1
ATOM 691 C CA . SER A 1 90 ? -7.247 17.589 11.821 1.00 92.94 90 SER A CA 1
ATOM 692 C C . SER A 1 90 ? -6.859 17.220 13.256 1.00 92.94 90 SER A C 1
ATOM 694 O O . SER A 1 90 ? -6.200 16.209 13.485 1.00 92.94 90 SER A O 1
ATOM 696 N N . LYS A 1 91 ? -7.320 18.000 14.240 1.00 91.56 91 LYS A N 1
ATOM 697 C CA . LYS A 1 91 ? -7.138 17.712 15.664 1.00 91.56 91 LYS A CA 1
ATOM 698 C C . LYS A 1 91 ? -7.877 16.443 16.086 1.00 91.56 91 LYS A C 1
ATOM 700 O O . LYS A 1 91 ? -7.282 15.608 16.759 1.00 91.56 91 LYS A O 1
ATOM 705 N N . GLU A 1 92 ? -9.138 16.288 15.684 1.00 92.19 92 GLU A N 1
ATOM 706 C CA . GLU A 1 92 ? -9.920 15.079 15.969 1.00 92.19 92 GLU A CA 1
ATOM 707 C C . GLU A 1 92 ? -9.251 13.837 15.367 1.00 92.19 92 GLU A C 1
ATOM 709 O O . GLU A 1 92 ? -9.086 12.831 16.055 1.00 92.19 92 GLU A O 1
ATOM 714 N N . LEU A 1 93 ? -8.781 13.926 14.118 1.00 92.38 93 LEU A N 1
ATOM 715 C CA . LEU A 1 93 ? -8.022 12.851 13.484 1.00 92.38 93 LEU A CA 1
ATOM 716 C C . LEU A 1 93 ? -6.724 12.548 14.241 1.00 92.38 93 LEU A C 1
ATOM 718 O O . LEU A 1 93 ? -6.416 11.384 14.476 1.00 92.38 93 LEU A O 1
ATOM 722 N N . PHE A 1 94 ? -5.973 13.573 14.646 1.00 90.94 94 PHE A N 1
ATOM 723 C CA . PHE A 1 94 ? -4.736 13.391 15.403 1.00 90.94 94 PHE A CA 1
ATOM 724 C C . PHE A 1 94 ? -4.985 12.674 16.737 1.00 90.94 94 PHE A C 1
ATOM 726 O O . PHE A 1 94 ? -4.245 11.761 17.084 1.00 90.94 94 PHE A O 1
ATOM 733 N N . GLU A 1 95 ? -6.044 13.045 17.460 1.00 90.56 95 GLU A N 1
ATOM 734 C CA . GLU A 1 95 ? -6.449 12.398 18.716 1.00 90.56 95 GLU A CA 1
ATOM 735 C C . GLU A 1 95 ? -7.003 10.978 18.507 1.00 90.56 95 GLU A C 1
ATOM 737 O O . GLU A 1 95 ? -6.920 10.149 19.412 1.00 90.56 95 GLU A O 1
ATOM 742 N N . PHE A 1 96 ? -7.536 10.680 17.319 1.00 89.88 96 PHE A N 1
ATOM 743 C CA . PHE A 1 96 ? -8.006 9.347 16.937 1.00 89.88 96 PHE A CA 1
ATOM 744 C C . PHE A 1 96 ? -6.867 8.366 16.612 1.00 89.88 96 PHE A C 1
ATOM 746 O O . PHE A 1 96 ? -7.055 7.150 16.701 1.00 89.88 96 PHE A O 1
ATOM 753 N N . LEU A 1 97 ? -5.687 8.864 16.232 1.00 91.38 97 LEU A N 1
ATOM 754 C CA . LEU A 1 97 ? -4.523 8.027 15.939 1.00 91.38 97 LEU A CA 1
ATOM 755 C C . LEU A 1 97 ? -3.940 7.397 17.217 1.00 91.38 97 LEU A C 1
ATOM 757 O O . LEU A 1 97 ? -3.941 8.037 18.270 1.00 91.38 97 LEU A O 1
ATOM 761 N N . PRO A 1 98 ? -3.353 6.187 17.139 1.00 90.56 98 PRO A N 1
ATOM 762 C CA . PRO A 1 98 ? -2.589 5.617 18.249 1.00 90.56 98 PRO A CA 1
ATOM 763 C C . PRO A 1 98 ? -1.425 6.526 18.675 1.00 90.56 98 PRO A C 1
ATOM 765 O O . PRO A 1 98 ? -0.782 7.141 17.822 1.00 90.56 98 PRO A O 1
ATOM 768 N N . GLU A 1 99 ? -1.104 6.566 19.974 1.00 88.75 99 GLU A N 1
ATOM 769 C CA . GLU A 1 99 ? -0.044 7.434 20.529 1.00 88.75 99 GLU A CA 1
ATOM 770 C C . GLU A 1 99 ? 1.308 7.247 19.827 1.00 88.75 99 GLU A C 1
ATOM 772 O O . GLU A 1 99 ? 1.970 8.221 19.482 1.00 88.75 99 GLU A O 1
ATOM 777 N N . THR A 1 100 ? 1.678 6.007 19.506 1.00 85.44 100 THR A N 1
ATOM 778 C CA . THR A 1 100 ? 2.923 5.703 18.783 1.00 85.44 100 THR A CA 1
ATOM 779 C C . THR A 1 100 ? 2.980 6.354 17.400 1.00 85.44 100 THR A C 1
ATOM 781 O O . THR A 1 100 ? 4.047 6.765 16.951 1.00 85.44 100 THR A O 1
ATOM 784 N N . ILE A 1 101 ? 1.839 6.475 16.717 1.00 86.00 101 ILE A N 1
ATOM 785 C CA . ILE A 1 101 ? 1.748 7.124 15.406 1.00 86.00 101 ILE A CA 1
ATOM 786 C C . ILE A 1 101 ? 1.731 8.641 15.558 1.00 86.00 101 ILE A C 1
ATOM 788 O O . ILE A 1 101 ? 2.371 9.333 14.770 1.00 86.00 101 ILE A O 1
ATOM 792 N N . GLN A 1 102 ? 1.058 9.162 16.589 1.00 87.94 102 GLN A N 1
ATOM 793 C CA . GLN A 1 102 ? 1.134 10.582 16.936 1.00 87.94 102 GLN A CA 1
ATOM 794 C C . GLN A 1 102 ? 2.594 11.005 17.150 1.00 87.94 102 GLN A C 1
ATOM 796 O O . GLN A 1 102 ? 3.026 12.000 16.576 1.00 87.94 102 GLN A O 1
ATOM 801 N N . GLU A 1 103 ? 3.371 10.221 17.902 1.00 83.81 103 GLU A N 1
ATOM 802 C CA . GLU A 1 103 ? 4.806 10.443 18.098 1.00 83.81 103 GLU A CA 1
ATOM 803 C C . GLU A 1 103 ? 5.579 10.367 16.776 1.00 83.81 103 GLU A C 1
ATOM 805 O O . GLU A 1 103 ? 6.335 11.281 16.462 1.00 83.81 103 GLU A O 1
ATOM 810 N N . GLN A 1 104 ? 5.356 9.334 15.954 1.00 80.38 104 GLN A N 1
ATOM 811 C CA . GLN A 1 104 ? 6.024 9.193 14.651 1.00 80.38 104 GLN A CA 1
ATOM 812 C C . GLN A 1 104 ? 5.763 10.366 13.701 1.00 80.38 104 GLN A C 1
ATOM 814 O O . GLN A 1 104 ? 6.685 10.804 13.015 1.00 80.38 104 GLN A O 1
ATOM 819 N N . LEU A 1 105 ? 4.547 10.915 13.688 1.00 80.31 105 LEU A N 1
ATOM 820 C CA . LEU A 1 105 ? 4.209 12.105 12.902 1.00 80.31 105 LEU A CA 1
ATOM 821 C C . LEU A 1 105 ? 4.932 13.371 13.391 1.00 80.31 105 LEU A C 1
ATOM 823 O O . LEU A 1 105 ? 5.069 14.326 12.626 1.00 80.31 105 LEU A O 1
ATOM 827 N N . MET A 1 106 ? 5.381 13.389 14.650 1.00 78.06 106 MET A N 1
ATOM 828 C CA . MET A 1 106 ? 6.149 14.486 15.248 1.00 78.06 106 MET A CA 1
ATOM 829 C C . MET A 1 106 ? 7.673 14.299 15.121 1.00 78.06 106 MET A C 1
ATOM 831 O O . MET A 1 106 ? 8.420 15.233 15.415 1.00 78.06 106 MET A O 1
ATOM 835 N N . LEU A 1 107 ? 8.149 13.114 14.712 1.00 70.81 107 LEU A N 1
ATOM 836 C CA . LEU A 1 107 ? 9.574 12.764 14.622 1.00 70.81 107 LEU A CA 1
ATOM 837 C C . LEU A 1 107 ? 10.245 13.234 13.311 1.00 70.81 107 LEU A C 1
ATOM 839 O O . LEU A 1 107 ? 9.626 13.846 12.443 1.00 70.81 107 LEU A O 1
ATOM 843 N N . GLU A 1 108 ? 11.560 12.979 13.216 1.00 60.59 108 GLU A N 1
ATOM 844 C CA . GLU A 1 108 ? 12.506 13.517 12.227 1.00 60.59 108 GLU A CA 1
ATOM 845 C C . GLU A 1 108 ? 11.962 13.698 10.805 1.00 60.59 108 GLU A C 1
ATOM 847 O O . GLU A 1 108 ? 11.496 12.776 10.128 1.00 60.59 108 GLU A O 1
ATOM 852 N N . ARG A 1 109 ? 12.163 14.917 10.321 1.00 68.00 109 ARG A N 1
ATOM 853 C CA . ARG A 1 109 ? 11.831 15.364 8.977 1.00 68.00 109 ARG A CA 1
ATOM 854 C C . ARG A 1 109 ? 12.834 14.810 7.971 1.00 68.00 109 ARG A C 1
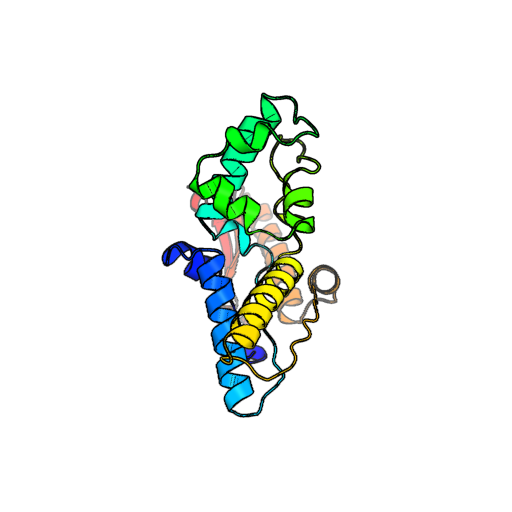ATOM 856 O O . ARG A 1 109 ? 13.980 14.522 8.316 1.00 68.00 109 ARG A O 1
ATOM 863 N N . ASP A 1 110 ? 12.409 14.651 6.726 1.00 68.81 110 ASP A N 1
ATOM 864 C CA . ASP A 1 110 ? 13.347 14.410 5.631 1.00 68.81 110 ASP A CA 1
ATOM 865 C C . ASP A 1 110 ? 14.244 15.656 5.394 1.00 68.81 110 ASP A C 1
ATOM 867 O O . ASP A 1 110 ? 13.989 16.728 5.956 1.00 68.81 110 ASP A O 1
ATOM 871 N N . PRO A 1 111 ? 15.296 15.566 4.556 1.00 65.00 111 PRO A N 1
ATOM 872 C CA . PRO A 1 111 ? 16.157 16.712 4.235 1.00 65.00 111 PRO A CA 1
ATOM 873 C C . PRO A 1 111 ? 15.436 17.918 3.606 1.00 65.00 111 PRO A C 1
ATOM 875 O O . PRO A 1 111 ? 16.034 18.986 3.487 1.00 65.00 111 PRO A O 1
ATOM 878 N N . HIS A 1 112 ? 14.181 17.753 3.185 1.00 66.56 112 HIS A N 1
ATOM 879 C CA . HIS A 1 112 ? 13.336 18.782 2.586 1.00 66.56 112 HIS A CA 1
ATOM 880 C C . HIS A 1 112 ? 12.314 19.365 3.577 1.00 66.56 112 HIS A C 1
ATOM 882 O O . HIS A 1 112 ? 11.561 20.260 3.202 1.00 66.56 112 HIS A O 1
ATOM 888 N N . GLY A 1 113 ? 12.301 18.907 4.834 1.00 63.00 113 GLY A N 1
ATOM 889 C CA . GLY A 1 113 ? 11.387 19.389 5.866 1.00 63.00 113 GLY A CA 1
ATOM 890 C C . GLY A 1 113 ? 10.016 18.706 5.873 1.00 63.00 113 GLY A C 1
ATOM 891 O O . GLY A 1 113 ? 9.115 19.198 6.549 1.00 63.00 113 GLY A O 1
ATOM 892 N N . ASN A 1 114 ? 9.825 17.577 5.186 1.00 66.12 114 ASN A N 1
ATOM 893 C CA . ASN A 1 114 ? 8.559 16.833 5.176 1.00 66.12 114 ASN A CA 1
ATOM 894 C C . ASN A 1 114 ? 8.528 15.727 6.240 1.00 66.12 114 ASN A C 1
ATOM 896 O O . ASN A 1 114 ? 9.566 15.177 6.612 1.00 66.12 114 ASN A O 1
ATOM 900 N N . VAL A 1 115 ? 7.329 15.371 6.717 1.00 68.00 115 VAL A N 1
ATOM 901 C CA . VAL A 1 115 ? 7.124 14.169 7.545 1.00 68.00 115 VAL A CA 1
ATOM 902 C C . VAL A 1 115 ? 7.463 12.929 6.721 1.00 68.00 115 VAL A C 1
ATOM 904 O O . VAL A 1 115 ? 7.029 12.791 5.577 1.00 68.00 115 VAL A O 1
ATOM 907 N N . GLN A 1 116 ? 8.212 11.999 7.311 1.00 69.06 116 GLN A N 1
ATOM 908 C CA . GLN A 1 116 ? 8.574 10.738 6.664 1.00 69.06 116 GLN A CA 1
ATOM 909 C C . GLN A 1 116 ? 7.418 9.732 6.743 1.00 69.06 116 GLN A C 1
ATOM 911 O O . GLN A 1 116 ? 7.464 8.790 7.532 1.00 69.06 116 GLN A O 1
ATOM 916 N N . VAL A 1 117 ? 6.393 9.907 5.904 1.00 69.75 117 VAL A N 1
ATOM 917 C CA . VAL A 1 117 ? 5.214 9.015 5.865 1.00 69.75 117 VAL A CA 1
ATOM 918 C C . VAL A 1 117 ? 5.608 7.558 5.595 1.00 69.75 117 VAL A C 1
ATOM 920 O O . VAL A 1 117 ? 5.045 6.645 6.187 1.00 69.75 117 VAL A O 1
ATOM 923 N N . ALA A 1 118 ? 6.663 7.336 4.805 1.00 68.56 118 ALA A N 1
ATOM 924 C CA . ALA A 1 118 ? 7.207 6.007 4.517 1.00 68.56 118 ALA A CA 1
ATOM 925 C C . ALA A 1 118 ? 7.743 5.248 5.751 1.00 68.56 118 ALA A C 1
ATOM 927 O O . ALA A 1 118 ? 7.972 4.046 5.677 1.00 68.56 118 ALA A O 1
ATOM 928 N N . LYS A 1 119 ? 7.981 5.928 6.882 1.00 74.81 119 LYS A N 1
ATOM 929 C CA . LYS A 1 119 ? 8.383 5.278 8.142 1.00 74.81 119 LYS A CA 1
ATOM 930 C C . LYS A 1 119 ? 7.196 4.871 9.013 1.00 74.81 119 LYS A C 1
ATOM 932 O O . LYS A 1 119 ? 7.409 4.207 10.026 1.00 74.81 119 LYS A O 1
ATOM 937 N N . ILE A 1 120 ? 5.980 5.284 8.659 1.00 81.62 120 ILE A N 1
ATOM 938 C CA . ILE A 1 120 ? 4.789 4.953 9.431 1.00 81.62 120 ILE A CA 1
ATOM 939 C C . ILE A 1 120 ? 4.461 3.480 9.208 1.00 81.62 120 ILE A C 1
ATOM 941 O O . ILE A 1 120 ? 4.244 3.029 8.085 1.00 81.62 120 ILE A O 1
ATOM 945 N N . GLU A 1 121 ? 4.396 2.732 10.304 1.00 88.50 121 GLU A N 1
ATOM 946 C CA . GLU A 1 121 ? 4.044 1.312 10.293 1.00 88.50 121 GLU A CA 1
ATOM 947 C C . GLU A 1 121 ? 2.517 1.162 10.155 1.00 88.50 121 GLU A C 1
ATOM 949 O O . GLU A 1 121 ? 1.801 0.869 11.121 1.00 88.50 121 GLU A O 1
ATOM 954 N N . THR A 1 122 ? 2.006 1.432 8.945 1.00 91.62 122 THR A N 1
ATOM 955 C CA . THR A 1 122 ? 0.576 1.466 8.589 1.00 91.62 122 THR A CA 1
ATOM 956 C C . THR A 1 122 ? -0.187 0.239 9.095 1.00 91.62 122 THR A C 1
ATOM 958 O O . THR A 1 122 ? -1.314 0.349 9.581 1.00 91.62 122 THR A O 1
ATOM 961 N N . GLU A 1 123 ? 0.411 -0.946 9.016 1.00 93.94 123 GLU A N 1
ATOM 962 C CA . GLU A 1 123 ? -0.198 -2.195 9.461 1.00 93.94 123 GLU A CA 1
ATOM 963 C C . GLU A 1 123 ? -0.371 -2.260 10.983 1.00 93.94 123 GLU A C 1
ATOM 965 O O . GLU A 1 123 ? -1.413 -2.714 11.460 1.00 93.94 123 GLU A O 1
ATOM 970 N N . LYS A 1 124 ? 0.605 -1.770 11.758 1.00 93.88 124 LYS A N 1
ATOM 971 C CA . LYS A 1 124 ? 0.514 -1.726 13.224 1.00 93.88 124 LYS A CA 1
ATOM 972 C C . LYS A 1 124 ? -0.486 -0.678 13.681 1.00 93.88 124 LYS A C 1
ATOM 974 O O . LYS A 1 124 ? -1.259 -0.944 14.601 1.00 93.88 124 LYS A O 1
ATOM 979 N N . MET A 1 125 ? -0.505 0.475 13.008 1.00 94.00 125 MET A N 1
ATOM 980 C CA . MET A 1 125 ? -1.517 1.506 13.224 1.00 94.00 125 MET A CA 1
ATOM 981 C C . MET A 1 125 ? -2.920 0.912 13.067 1.00 94.00 125 MET A C 1
ATOM 983 O O . MET A 1 125 ? -3.719 0.969 13.999 1.00 94.00 125 MET A O 1
ATOM 987 N N . LEU A 1 126 ? -3.206 0.283 11.923 1.00 96.25 126 LEU A N 1
ATOM 988 C CA . LEU A 1 126 ? -4.521 -0.298 11.656 1.00 96.25 126 LEU A CA 1
ATOM 989 C C . LEU A 1 126 ? -4.874 -1.419 12.637 1.00 96.25 126 LEU A C 1
ATOM 991 O O . LEU A 1 126 ? -6.021 -1.483 13.069 1.00 96.25 126 LEU A O 1
ATOM 995 N N . ILE A 1 127 ? -3.915 -2.264 13.039 1.00 97.06 127 ILE A N 1
ATOM 996 C CA . ILE A 1 127 ? -4.147 -3.277 14.083 1.00 97.06 127 ILE A CA 1
ATOM 997 C C . ILE A 1 127 ? -4.623 -2.620 15.386 1.00 97.06 127 ILE A C 1
ATOM 999 O O . ILE A 1 127 ? -5.660 -3.021 15.910 1.00 97.06 127 ILE A O 1
ATOM 1003 N N . SER A 1 128 ? -3.921 -1.593 15.872 1.00 96.00 128 SER A N 1
ATOM 1004 C CA . SER A 1 128 ? -4.267 -0.901 17.122 1.00 96.00 128 SER A CA 1
ATOM 1005 C C . SER A 1 128 ? -5.640 -0.217 17.054 1.00 96.00 128 SER A C 1
ATOM 1007 O O . SER A 1 128 ? -6.431 -0.268 18.002 1.00 96.00 128 SER A O 1
ATOM 1009 N N . MET A 1 129 ? -5.965 0.380 15.907 1.00 96.00 129 MET A N 1
ATOM 1010 C CA . MET A 1 129 ? -7.257 1.035 15.694 1.00 96.00 129 MET A CA 1
ATOM 1011 C C . MET A 1 129 ? -8.407 0.025 15.622 1.00 96.00 129 MET A C 1
ATOM 1013 O O . MET A 1 129 ? -9.464 0.246 16.212 1.00 96.00 129 MET A O 1
ATOM 1017 N N . VAL A 1 130 ? -8.197 -1.105 14.941 1.00 97.62 130 VAL A N 1
ATOM 1018 C CA . VAL A 1 130 ? -9.167 -2.207 14.869 1.00 97.62 130 VAL A CA 1
ATOM 1019 C C . VAL A 1 130 ? -9.371 -2.850 16.240 1.00 97.62 130 VAL A C 1
ATOM 1021 O O . VAL A 1 130 ? -10.508 -3.128 16.606 1.00 97.62 130 VAL A O 1
ATOM 1024 N N . GLU A 1 131 ? -8.311 -3.049 17.028 1.00 96.81 131 GLU A N 1
ATOM 1025 C CA . GLU A 1 131 ? -8.408 -3.525 18.416 1.00 96.81 131 GLU A CA 1
ATOM 1026 C C . GLU A 1 131 ? -9.295 -2.613 19.264 1.00 96.81 131 GLU A C 1
ATOM 1028 O O . GLU A 1 131 ? -10.232 -3.084 19.913 1.00 96.81 131 GLU A O 1
ATOM 1033 N N . THR A 1 132 ? -9.048 -1.304 19.198 1.00 95.69 132 THR A N 1
ATOM 1034 C CA . THR A 1 132 ? -9.819 -0.296 19.936 1.00 95.69 132 THR A CA 1
ATOM 1035 C C . THR A 1 132 ? -11.301 -0.311 19.542 1.00 95.69 132 THR A C 1
ATOM 1037 O O . THR A 1 132 ? -12.181 -0.333 20.406 1.00 95.69 132 THR A O 1
ATOM 1040 N N . GLU A 1 133 ? -11.602 -0.356 18.241 1.00 97.25 133 GLU A N 1
ATOM 1041 C CA . GLU A 1 133 ? -12.985 -0.407 17.753 1.00 97.25 133 GLU A CA 1
ATOM 1042 C C . GLU A 1 133 ? -13.667 -1.751 18.080 1.00 97.25 133 GLU A C 1
ATOM 1044 O O . GLU A 1 133 ? -14.846 -1.771 18.438 1.00 97.25 133 GLU A O 1
ATOM 1049 N N . LEU A 1 134 ? -12.955 -2.882 18.034 1.00 97.62 134 LEU A N 1
ATOM 1050 C CA . LEU A 1 134 ? -13.501 -4.189 18.419 1.00 97.62 134 LEU A CA 1
ATOM 1051 C C . LEU A 1 134 ? -13.817 -4.277 19.914 1.00 97.62 134 LEU A C 1
ATOM 1053 O O . LEU A 1 134 ? -14.854 -4.838 20.270 1.00 97.62 134 LEU A O 1
ATOM 1057 N N . GLU A 1 135 ? -12.982 -3.713 20.789 1.00 96.56 135 GLU A N 1
ATOM 1058 C CA . GLU A 1 135 ? -13.270 -3.659 22.229 1.00 96.56 135 GLU A CA 1
ATOM 1059 C C . GLU A 1 135 ? -14.490 -2.776 22.525 1.00 96.56 135 GLU A C 1
ATOM 1061 O O . GLU A 1 135 ? -15.358 -3.161 23.314 1.00 96.56 135 GLU A O 1
ATOM 1066 N N . LYS A 1 136 ? -14.649 -1.653 21.812 1.00 96.31 136 LYS A N 1
ATOM 1067 C CA . LYS A 1 136 ? -15.883 -0.857 21.869 1.00 96.31 136 LYS A CA 1
ATOM 1068 C C . LYS A 1 136 ? -17.102 -1.679 21.439 1.00 96.31 136 LYS A C 1
ATOM 1070 O O . LYS A 1 136 ? -18.098 -1.741 22.160 1.00 96.31 136 LYS A O 1
ATOM 1075 N N . ARG A 1 137 ? -17.025 -2.370 20.298 1.00 97.00 137 ARG A N 1
ATOM 1076 C CA . ARG A 1 137 ? -18.110 -3.241 19.805 1.00 97.00 137 ARG A CA 1
ATOM 1077 C C . ARG A 1 137 ? -18.418 -4.387 20.765 1.00 97.00 137 ARG A C 1
ATOM 1079 O O . ARG A 1 137 ? -19.575 -4.781 20.883 1.00 97.00 137 ARG A O 1
ATOM 1086 N N . LYS A 1 138 ? -17.415 -4.904 21.471 1.00 96.31 138 LYS A N 1
ATOM 1087 C CA . LYS A 1 138 ? -17.575 -5.936 22.498 1.00 96.31 138 LYS A CA 1
ATOM 1088 C C . LYS A 1 138 ? -18.302 -5.418 23.731 1.00 96.31 138 LYS A C 1
ATOM 1090 O O . LYS A 1 138 ? -19.211 -6.093 24.209 1.00 96.31 138 LYS A O 1
ATOM 1095 N N . ALA A 1 139 ? -17.980 -4.209 24.194 1.00 96.50 139 ALA A N 1
ATOM 1096 C CA . ALA A 1 139 ? -18.719 -3.543 25.269 1.00 96.50 139 ALA A CA 1
ATOM 1097 C C . ALA A 1 139 ? -20.196 -3.298 24.899 1.00 96.50 139 ALA A C 1
ATOM 1099 O O . ALA A 1 139 ? -21.075 -3.387 25.752 1.00 96.50 139 ALA A O 1
ATOM 1100 N N . GLU A 1 140 ? -20.477 -3.061 23.617 1.00 96.31 140 GLU A N 1
ATOM 1101 C CA . GLU A 1 140 ? -21.834 -2.927 23.069 1.00 96.31 140 GLU A CA 1
ATOM 1102 C C . GLU A 1 140 ? -22.528 -4.277 22.775 1.00 96.31 140 GLU A C 1
ATOM 1104 O O . GLU A 1 140 ? -23.671 -4.296 22.321 1.00 96.31 140 GLU A O 1
ATOM 1109 N N . GLY A 1 141 ? -21.857 -5.415 22.991 1.00 94.56 141 GLY A N 1
ATOM 1110 C CA . GLY A 1 141 ? -22.394 -6.752 22.706 1.00 94.56 141 GLY A CA 1
ATOM 1111 C C . GLY A 1 141 ? -22.462 -7.124 21.217 1.00 94.56 141 GLY A C 1
ATOM 1112 O O . GLY A 1 141 ? -23.089 -8.121 20.869 1.00 94.56 141 GLY A O 1
ATOM 1113 N N . ARG A 1 142 ? -21.818 -6.351 20.333 1.00 93.88 142 ARG A N 1
ATOM 1114 C CA . ARG A 1 142 ? -21.761 -6.567 18.871 1.00 93.88 142 ARG A CA 1
ATOM 1115 C C . ARG A 1 142 ? -20.554 -7.393 18.408 1.00 93.88 142 ARG A C 1
ATOM 1117 O O . ARG A 1 142 ? -20.402 -7.637 17.216 1.00 93.88 142 ARG A O 1
ATOM 1124 N N . TYR A 1 143 ? -19.678 -7.792 19.326 1.00 95.94 143 TYR A N 1
ATOM 1125 C CA . TYR A 1 143 ? -18.529 -8.654 19.054 1.00 95.94 143 TYR A CA 1
ATOM 1126 C C . TYR A 1 143 ? -18.230 -9.516 20.283 1.00 95.94 143 TYR A C 1
ATOM 1128 O O . TYR A 1 143 ? -18.071 -8.991 21.379 1.00 95.94 143 TYR A O 1
ATOM 1136 N N . SER A 1 144 ? -18.169 -10.838 20.125 1.00 91.50 144 SER A N 1
ATOM 1137 C CA . SER A 1 144 ? -17.998 -11.774 21.251 1.00 91.50 144 SER A CA 1
ATOM 1138 C C . SER A 1 144 ? -16.690 -12.562 21.216 1.00 91.50 144 SER A C 1
ATOM 1140 O O . SER A 1 144 ? -16.399 -13.306 22.153 1.00 91.50 144 SER A O 1
ATOM 1142 N N . ALA A 1 145 ? -15.908 -12.435 20.144 1.00 93.88 145 ALA A N 1
ATOM 1143 C CA . ALA A 1 145 ? -14.659 -13.165 19.982 1.00 93.88 145 ALA A CA 1
ATOM 1144 C C . ALA A 1 145 ? -13.459 -12.398 20.566 1.00 93.88 145 ALA A C 1
ATOM 1146 O O . ALA A 1 145 ? -13.570 -11.278 21.066 1.00 93.88 145 ALA A O 1
ATOM 1147 N N . HIS A 1 146 ? -12.290 -13.034 20.530 1.00 93.25 146 HIS A N 1
ATOM 1148 C CA . HIS A 1 146 ? -11.022 -12.414 20.895 1.00 93.25 146 HIS A CA 1
ATOM 1149 C C . HIS A 1 146 ? -10.229 -12.116 19.624 1.00 93.25 146 HIS A C 1
ATOM 1151 O O . HIS A 1 146 ? -10.056 -12.997 18.783 1.00 93.25 146 HIS A O 1
ATOM 1157 N N . PHE A 1 147 ? -9.767 -10.876 19.483 1.00 97.12 147 PHE A N 1
ATOM 1158 C CA . PHE A 1 147 ? -8.918 -10.463 18.373 1.00 97.12 147 PHE A CA 1
ATOM 1159 C C . PHE A 1 147 ? -7.458 -10.403 18.818 1.00 97.12 147 PHE A C 1
ATOM 1161 O O . PHE A 1 147 ? -7.161 -9.954 19.922 1.00 97.12 147 PHE A O 1
ATOM 1168 N N . ARG A 1 148 ? -6.558 -10.853 17.942 1.00 96.81 148 ARG A N 1
ATOM 1169 C CA . ARG A 1 148 ? -5.112 -10.713 18.102 1.00 96.81 148 ARG A CA 1
ATOM 1170 C C . ARG A 1 148 ? -4.500 -10.413 16.740 1.00 96.81 148 ARG A C 1
ATOM 1172 O O . ARG A 1 148 ? -4.392 -11.316 15.909 1.00 96.81 148 ARG A O 1
ATOM 1179 N N . GLY A 1 149 ? -4.121 -9.158 16.514 1.00 96.31 149 GLY A N 1
ATOM 1180 C CA . GLY A 1 149 ? -3.451 -8.750 15.283 1.00 96.31 149 GLY A CA 1
ATOM 1181 C C . GLY A 1 149 ? -2.007 -9.252 15.227 1.00 96.31 149 GLY A C 1
ATOM 1182 O O . GLY A 1 149 ? -1.307 -9.287 16.239 1.00 96.31 149 GLY A O 1
ATOM 1183 N N . GLN A 1 150 ? -1.546 -9.634 14.035 1.00 97.06 150 GLN A N 1
ATOM 1184 C CA . GLN A 1 150 ? -0.136 -9.920 13.776 1.00 97.06 150 GLN A CA 1
ATOM 1185 C C . GLN A 1 150 ? 0.315 -9.143 12.541 1.00 97.06 150 GLN A C 1
ATOM 1187 O O . GLN A 1 150 ? -0.210 -9.339 11.446 1.00 97.06 150 GLN A O 1
ATOM 1192 N N . ALA A 1 151 ? 1.281 -8.252 12.743 1.00 96.50 151 ALA A N 1
ATOM 1193 C CA . ALA A 1 151 ? 1.875 -7.453 11.683 1.00 96.50 151 ALA A CA 1
ATOM 1194 C C . ALA A 1 151 ? 2.957 -8.248 10.942 1.00 96.50 151 ALA A C 1
ATOM 1196 O O . ALA A 1 151 ? 3.795 -8.907 11.562 1.00 96.50 151 ALA A O 1
ATOM 1197 N N . HIS A 1 152 ? 2.955 -8.135 9.616 1.00 96.12 152 HIS A N 1
ATOM 1198 C CA . HIS A 1 152 ? 4.023 -8.602 8.742 1.00 96.12 152 HIS A CA 1
ATOM 1199 C C . HIS A 1 152 ? 4.271 -7.544 7.674 1.00 96.12 152 HIS A C 1
ATOM 1201 O O . HIS A 1 152 ? 3.325 -7.080 7.039 1.00 96.12 152 HIS A O 1
ATOM 1207 N N . PHE A 1 153 ? 5.539 -7.209 7.457 1.00 93.50 153 PHE A N 1
ATOM 1208 C CA . PHE A 1 153 ? 5.960 -6.255 6.444 1.00 93.50 153 PHE A CA 1
ATOM 1209 C C . PHE A 1 153 ? 6.949 -6.940 5.502 1.00 93.50 153 PHE A C 1
ATOM 1211 O O . PHE A 1 153 ? 8.073 -7.243 5.898 1.00 93.50 153 PHE A O 1
ATOM 1218 N N . PHE A 1 154 ? 6.500 -7.229 4.280 1.00 92.94 154 PHE A N 1
ATOM 1219 C CA . PHE A 1 154 ? 7.300 -7.890 3.251 1.00 92.94 154 PHE A CA 1
ATOM 1220 C C . PHE A 1 154 ? 7.708 -6.861 2.195 1.00 92.94 154 PHE A C 1
ATOM 1222 O O . PHE A 1 154 ? 6.855 -6.309 1.501 1.00 92.94 154 PHE A O 1
ATOM 1229 N N . GLY A 1 155 ? 9.008 -6.620 2.047 1.00 89.38 155 GLY A N 1
ATOM 1230 C CA . GLY A 1 155 ? 9.548 -5.651 1.101 1.00 89.38 155 GLY A CA 1
ATOM 1231 C C . GLY A 1 155 ? 11.007 -5.929 0.760 1.00 89.38 155 GLY A C 1
ATOM 1232 O O . GLY A 1 155 ? 11.313 -6.329 -0.363 1.00 89.38 155 GLY A O 1
ATOM 1233 N N . TYR A 1 156 ? 11.915 -5.717 1.715 1.00 89.81 156 TYR A N 1
ATOM 1234 C CA . TYR A 1 156 ? 13.365 -5.819 1.499 1.00 89.81 156 TYR A CA 1
ATOM 1235 C C . TYR A 1 156 ? 13.813 -7.187 0.974 1.00 89.81 156 TYR A C 1
ATOM 1237 O O . TYR A 1 156 ? 14.633 -7.256 0.059 1.00 89.81 156 TYR A O 1
ATOM 1245 N N . GLU A 1 157 ? 13.246 -8.267 1.501 1.00 90.75 157 GLU A N 1
ATOM 1246 C CA . GLU A 1 157 ? 13.544 -9.640 1.094 1.00 90.75 157 GLU A CA 1
ATOM 1247 C C . GLU A 1 157 ? 13.197 -9.927 -0.374 1.00 90.75 157 GLU A C 1
ATOM 1249 O O . GLU A 1 157 ? 13.804 -10.804 -0.985 1.00 90.75 157 GLU A O 1
ATOM 1254 N N . GLY A 1 158 ? 12.258 -9.176 -0.959 1.00 90.25 158 GLY A N 1
ATOM 1255 C CA . GLY A 1 158 ? 11.854 -9.328 -2.356 1.00 90.25 158 GLY A CA 1
ATOM 1256 C C . GLY A 1 158 ? 12.714 -8.538 -3.343 1.00 90.25 158 GLY A C 1
ATOM 1257 O O . GLY A 1 158 ? 12.701 -8.842 -4.532 1.00 90.25 158 GLY A O 1
ATOM 1258 N N . ARG A 1 159 ? 13.472 -7.533 -2.880 1.00 91.75 159 ARG A N 1
ATOM 1259 C CA . ARG A 1 159 ? 14.191 -6.588 -3.762 1.00 91.75 159 ARG A CA 1
ATOM 1260 C C . ARG A 1 159 ? 15.531 -7.118 -4.279 1.00 91.75 159 ARG A C 1
ATOM 1262 O O . ARG A 1 159 ? 15.978 -6.685 -5.334 1.00 91.75 159 ARG A O 1
ATOM 1269 N N . CYS A 1 160 ? 16.158 -8.046 -3.555 1.00 91.75 160 CYS A N 1
ATOM 1270 C CA . CYS A 1 160 ? 17.481 -8.600 -3.885 1.00 91.75 160 CYS A CA 1
ATOM 1271 C C . CYS A 1 160 ? 17.463 -10.130 -4.060 1.00 91.75 160 CYS A C 1
ATOM 1273 O O . CYS A 1 160 ? 18.484 -10.791 -3.868 1.00 91.75 160 CYS A O 1
ATOM 1275 N N . GLY A 1 161 ? 16.299 -10.701 -4.380 1.00 91.06 161 GLY A N 1
ATOM 1276 C CA . GLY A 1 161 ? 16.165 -12.119 -4.711 1.00 91.06 161 GLY A CA 1
ATOM 1277 C C . GLY A 1 161 ? 16.725 -12.457 -6.096 1.00 91.06 161 GLY A C 1
ATOM 1278 O O . GLY A 1 161 ? 16.995 -11.574 -6.910 1.00 91.06 161 GLY A O 1
ATOM 1279 N N . LEU A 1 162 ? 16.878 -13.754 -6.383 1.00 96.62 162 LEU A N 1
ATOM 1280 C CA . LEU A 1 162 ? 17.176 -14.199 -7.746 1.00 96.62 162 LEU A CA 1
ATOM 1281 C C . LEU A 1 162 ? 16.000 -13.830 -8.669 1.00 96.62 162 LEU A C 1
ATOM 1283 O O . LEU A 1 162 ? 14.853 -14.116 -8.310 1.00 96.62 162 LEU A O 1
ATOM 1287 N N . PRO A 1 163 ? 16.259 -13.217 -9.838 1.00 97.12 163 PRO A N 1
ATOM 1288 C CA . PRO A 1 163 ? 15.199 -12.832 -10.757 1.00 97.12 163 PRO A CA 1
ATOM 1289 C C . PRO A 1 163 ? 14.486 -14.066 -11.306 1.00 97.12 163 PRO A C 1
ATOM 1291 O O . PRO A 1 163 ? 15.072 -15.139 -11.470 1.00 97.12 163 PRO A O 1
ATOM 1294 N N . THR A 1 164 ? 13.212 -13.899 -11.647 1.00 96.94 164 THR A N 1
ATOM 1295 C CA . THR A 1 164 ? 12.477 -14.926 -12.386 1.00 96.94 164 THR A CA 1
ATOM 1296 C C . THR A 1 164 ? 13.044 -15.077 -13.805 1.00 96.94 164 THR A C 1
ATOM 1298 O O . THR A 1 164 ? 13.786 -14.218 -14.292 1.00 96.94 164 THR A O 1
ATOM 1301 N N . ASN A 1 165 ? 12.672 -16.144 -14.523 1.00 97.69 165 ASN A N 1
ATOM 1302 C CA . ASN A 1 165 ? 13.016 -16.261 -15.948 1.00 97.69 165 ASN A CA 1
ATOM 1303 C C . ASN A 1 165 ? 12.450 -15.085 -16.762 1.00 97.69 165 ASN A C 1
ATOM 1305 O O . ASN A 1 165 ? 13.110 -14.609 -17.682 1.00 97.69 165 ASN A O 1
ATOM 1309 N N . PHE A 1 166 ? 11.253 -14.605 -16.404 1.00 97.50 166 PHE A N 1
ATOM 1310 C CA . PHE A 1 166 ? 10.648 -13.436 -17.036 1.00 97.50 166 PHE A CA 1
ATOM 1311 C C . PHE A 1 166 ? 11.527 -12.196 -16.843 1.00 97.50 166 PHE A C 1
ATOM 1313 O O . PHE A 1 166 ? 11.956 -11.607 -17.832 1.00 97.50 166 PHE A O 1
ATOM 1320 N N . ASP A 1 167 ? 11.871 -11.857 -15.596 1.00 97.44 167 ASP A N 1
ATOM 1321 C CA . ASP A 1 167 ? 12.687 -10.673 -15.292 1.00 97.44 167 ASP A CA 1
ATOM 1322 C C . ASP A 1 167 ? 14.103 -10.781 -15.862 1.00 97.44 167 ASP A C 1
ATOM 1324 O O . ASP A 1 167 ? 14.649 -9.795 -16.345 1.00 97.44 167 ASP A O 1
ATOM 1328 N N . SER A 1 168 ? 14.696 -11.979 -15.864 1.00 97.81 168 SER A N 1
ATOM 1329 C CA . SER A 1 168 ? 16.023 -12.211 -16.448 1.00 97.81 168 SER A CA 1
ATOM 1330 C C . SER A 1 168 ? 16.034 -11.906 -17.946 1.00 97.81 168 SER A C 1
ATOM 1332 O O . SER A 1 168 ? 16.890 -11.158 -18.420 1.00 97.81 168 SER A O 1
ATOM 1334 N N . ASN A 1 169 ? 15.057 -12.440 -18.687 1.00 98.00 169 ASN A N 1
ATOM 1335 C CA . ASN A 1 169 ? 14.922 -12.189 -20.121 1.00 98.00 169 ASN A CA 1
ATOM 1336 C C . ASN A 1 169 ? 14.565 -10.725 -20.401 1.00 98.00 169 ASN A C 1
ATOM 1338 O O . ASN A 1 169 ? 15.141 -10.111 -21.297 1.00 98.00 169 ASN A O 1
ATOM 1342 N N . TYR A 1 170 ? 13.654 -10.148 -19.614 1.00 98.06 170 TYR A N 1
ATOM 1343 C CA . TYR A 1 170 ? 13.209 -8.766 -19.768 1.00 98.06 170 TYR A CA 1
ATOM 1344 C C . TYR A 1 170 ? 14.343 -7.767 -19.530 1.00 98.06 170 TYR A C 1
ATOM 1346 O O . TYR A 1 170 ? 14.621 -6.935 -20.394 1.00 98.06 170 TYR A O 1
ATOM 1354 N N . CYS A 1 171 ? 15.062 -7.884 -18.413 1.00 97.94 171 CYS A N 1
ATOM 1355 C CA . CYS A 1 171 ? 16.190 -7.012 -18.092 1.00 97.94 171 CYS A CA 1
ATOM 1356 C C . CYS A 1 171 ? 17.338 -7.161 -19.100 1.00 97.94 171 CYS A C 1
ATOM 1358 O O . CYS A 1 171 ? 17.958 -6.163 -19.475 1.00 97.94 171 CYS A O 1
ATOM 1360 N N . TYR A 1 172 ? 17.597 -8.380 -19.588 1.00 97.94 172 TYR A N 1
ATOM 1361 C CA . TYR A 1 172 ? 18.580 -8.597 -20.648 1.00 97.94 172 TYR A CA 1
ATOM 1362 C C . TYR A 1 172 ? 18.166 -7.904 -21.955 1.00 97.94 172 TYR A C 1
ATOM 1364 O O . TYR A 1 172 ? 18.963 -7.172 -22.544 1.00 97.94 172 TYR A O 1
ATOM 1372 N N . ALA A 1 173 ? 16.909 -8.071 -22.379 1.00 97.88 173 ALA A N 1
ATOM 1373 C CA . ALA A 1 173 ? 16.367 -7.432 -23.576 1.00 97.88 173 ALA A CA 1
ATOM 1374 C C . ALA A 1 173 ? 16.390 -5.898 -23.478 1.00 97.88 173 ALA A C 1
ATOM 1376 O O . ALA A 1 173 ? 16.776 -5.234 -24.440 1.00 97.88 173 ALA A O 1
ATOM 1377 N N . LEU A 1 174 ? 16.060 -5.329 -22.312 1.00 98.25 174 LEU A N 1
ATOM 1378 C CA . LEU A 1 174 ? 16.162 -3.889 -22.055 1.00 98.25 174 LEU A CA 1
ATOM 1379 C C . LEU A 1 174 ? 17.592 -3.373 -22.241 1.00 98.25 174 LEU A C 1
ATOM 1381 O O . LEU A 1 174 ? 17.795 -2.373 -22.936 1.00 98.25 174 LEU A O 1
ATOM 1385 N N . GLY A 1 175 ? 18.577 -4.048 -21.641 1.00 98.12 175 GLY A N 1
ATOM 1386 C CA . GLY A 1 175 ? 19.987 -3.674 -21.756 1.00 98.12 175 GLY A CA 1
ATOM 1387 C C . GLY A 1 175 ? 20.504 -3.788 -23.191 1.00 98.12 175 GLY A C 1
ATOM 1388 O O . GLY A 1 175 ? 21.165 -2.876 -23.692 1.00 98.12 175 GLY A O 1
ATOM 1389 N N . TYR A 1 176 ? 20.142 -4.868 -23.885 1.00 97.38 176 TYR A N 1
ATOM 1390 C CA . TYR A 1 176 ? 20.495 -5.067 -25.289 1.00 97.38 176 TYR A CA 1
ATOM 1391 C C . TYR A 1 176 ? 19.859 -3.999 -26.194 1.00 97.38 176 TYR A C 1
ATOM 1393 O O . TYR A 1 176 ? 20.539 -3.399 -27.030 1.00 97.38 176 TYR A O 1
ATOM 1401 N N . GLY A 1 177 ? 18.575 -3.697 -25.978 1.00 97.44 177 GLY A N 1
ATOM 1402 C CA . GLY A 1 177 ? 17.846 -2.635 -26.671 1.00 97.44 177 GLY A CA 1
ATOM 1403 C C . GLY A 1 177 ? 18.484 -1.263 -26.471 1.00 97.44 177 GLY A C 1
ATOM 1404 O O . GLY A 1 177 ? 18.693 -0.534 -27.441 1.00 97.44 177 GLY A O 1
ATOM 1405 N N . ALA A 1 178 ? 18.895 -0.937 -25.243 1.00 98.12 178 ALA A N 1
ATOM 1406 C CA . ALA A 1 178 ? 19.601 0.308 -24.947 1.00 98.12 178 ALA A CA 1
ATOM 1407 C C . ALA A 1 178 ? 20.925 0.416 -25.727 1.00 98.12 178 ALA A C 1
ATOM 1409 O O . ALA A 1 178 ? 21.219 1.467 -26.299 1.00 98.12 178 ALA A O 1
ATOM 1410 N N . GLY A 1 179 ? 21.688 -0.680 -25.818 1.00 97.88 179 GLY A N 1
ATOM 1411 C CA . GLY A 1 179 ? 22.904 -0.750 -26.631 1.00 97.88 179 GLY A CA 1
ATOM 1412 C C . GLY A 1 179 ? 22.645 -0.495 -28.120 1.00 97.88 179 GLY A C 1
ATOM 1413 O O . GLY A 1 179 ? 23.347 0.304 -28.740 1.00 97.88 179 GLY A O 1
ATOM 1414 N N . ALA A 1 180 ? 21.600 -1.104 -28.684 1.00 97.62 180 ALA A N 1
ATOM 1415 C CA . ALA A 1 180 ? 21.214 -0.905 -30.083 1.00 97.62 180 ALA A CA 1
ATOM 1416 C C . ALA A 1 180 ? 20.745 0.536 -30.374 1.00 97.62 180 ALA A C 1
ATOM 1418 O O . ALA A 1 180 ? 21.091 1.112 -31.413 1.00 97.62 180 ALA A O 1
ATOM 1419 N N . LEU A 1 181 ? 19.994 1.149 -29.449 1.00 97.81 181 LEU A N 1
ATOM 1420 C CA . LEU A 1 181 ? 19.578 2.553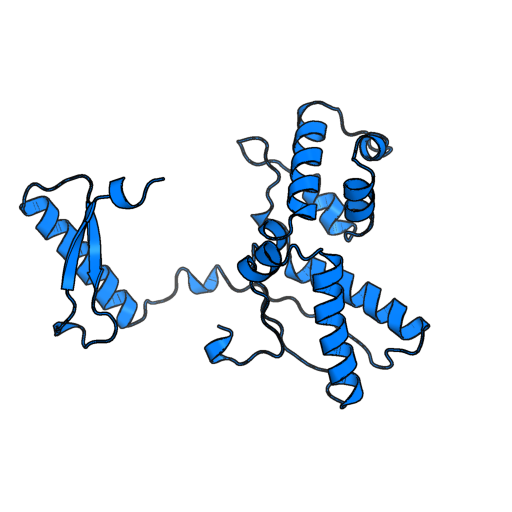 -29.539 1.00 97.81 181 LEU A CA 1
ATOM 1421 C C . LEU A 1 181 ? 20.788 3.495 -29.526 1.00 97.81 181 LEU A C 1
ATOM 1423 O O . LEU A 1 181 ? 20.867 4.402 -30.360 1.00 97.81 181 LEU A O 1
ATOM 1427 N N . LEU A 1 182 ? 21.748 3.247 -28.631 1.00 97.31 182 LEU A N 1
ATOM 1428 C CA . LEU A 1 182 ? 22.987 4.018 -28.543 1.00 97.31 182 LEU A CA 1
ATOM 1429 C C . LEU A 1 182 ? 23.828 3.880 -29.818 1.00 97.31 182 LEU A C 1
ATOM 1431 O O . LEU A 1 182 ? 24.271 4.884 -30.373 1.00 97.31 182 LEU A O 1
ATOM 1435 N N . GLN A 1 183 ? 23.995 2.654 -30.325 1.00 97.69 183 GLN A N 1
ATOM 1436 C CA . GLN A 1 183 ? 24.701 2.391 -31.583 1.00 97.69 183 GLN A CA 1
ATOM 1437 C C . GLN A 1 183 ? 24.049 3.119 -32.769 1.00 97.69 183 GLN A C 1
ATOM 1439 O O . GLN A 1 183 ? 24.736 3.567 -33.684 1.00 97.69 183 GLN A O 1
ATOM 1444 N N . SER A 1 184 ? 22.727 3.286 -32.727 1.00 97.00 184 SER A N 1
ATOM 1445 C CA . SER A 1 184 ? 21.949 4.023 -33.728 1.00 97.00 184 SER A CA 1
ATOM 1446 C C . SER A 1 184 ? 21.958 5.549 -33.521 1.00 97.00 184 SER A C 1
ATOM 1448 O O . SER A 1 184 ? 21.195 6.262 -34.180 1.00 97.00 184 SER A O 1
ATOM 1450 N N . GLY A 1 185 ? 22.776 6.062 -32.594 1.00 97.50 185 GLY A N 1
ATOM 1451 C CA . GLY A 1 185 ? 22.930 7.491 -32.309 1.00 97.50 185 GLY A CA 1
ATOM 1452 C C . GLY A 1 185 ? 21.711 8.138 -31.648 1.00 97.50 185 GLY A C 1
ATOM 1453 O O . GLY A 1 185 ? 21.503 9.343 -31.798 1.00 97.50 185 GLY A O 1
ATOM 1454 N N . LYS A 1 186 ? 20.860 7.360 -30.967 1.00 97.25 186 LYS A N 1
ATOM 1455 C CA . LYS A 1 186 ? 19.665 7.879 -30.283 1.00 97.25 186 LYS A CA 1
ATOM 1456 C C . LYS A 1 186 ? 19.990 8.317 -28.852 1.00 97.25 186 LYS A C 1
ATOM 1458 O O . LYS A 1 186 ? 20.858 7.747 -28.200 1.00 97.25 186 LYS A O 1
ATOM 1463 N N . THR A 1 187 ? 19.266 9.320 -28.358 1.00 97.25 187 THR A N 1
ATOM 1464 C CA . THR A 1 187 ? 19.356 9.845 -26.985 1.00 97.25 187 THR A CA 1
ATOM 1465 C C . THR A 1 187 ? 17.970 10.264 -26.490 1.00 97.25 187 THR A C 1
ATOM 1467 O O . THR A 1 187 ? 17.060 10.436 -27.301 1.00 97.25 187 THR A O 1
ATOM 1470 N N . GLY A 1 188 ? 17.794 10.413 -25.174 1.00 96.31 188 GLY A N 1
ATOM 1471 C CA . GLY A 1 188 ? 16.516 10.811 -24.567 1.00 96.31 188 GLY A CA 1
ATOM 1472 C C . GLY A 1 188 ? 15.401 9.764 -24.697 1.00 96.31 188 GLY A C 1
ATOM 1473 O O . GLY A 1 188 ? 14.222 10.108 -24.607 1.00 96.31 188 GLY A O 1
ATOM 1474 N N . LEU A 1 189 ? 15.763 8.500 -24.938 1.00 97.06 189 LEU A N 1
ATOM 1475 C CA . LEU A 1 189 ? 14.835 7.376 -25.045 1.00 97.06 189 LEU A CA 1
ATOM 1476 C C . LEU A 1 189 ? 14.986 6.439 -23.844 1.00 97.06 189 LEU A C 1
ATOM 1478 O O . LEU A 1 189 ? 16.101 6.162 -23.403 1.00 97.06 189 LEU A O 1
ATOM 1482 N N . ILE A 1 190 ? 13.866 5.899 -23.378 1.00 97.06 190 ILE A N 1
ATOM 1483 C CA . ILE A 1 190 ? 13.800 4.759 -22.467 1.00 97.06 190 ILE A CA 1
ATOM 1484 C C . ILE A 1 190 ? 13.740 3.492 -23.321 1.00 97.06 190 ILE A C 1
ATOM 1486 O O . ILE A 1 190 ? 12.864 3.378 -24.178 1.00 97.06 190 ILE A O 1
ATOM 1490 N N . SER A 1 191 ? 14.659 2.549 -23.098 1.00 97.50 191 SER A N 1
ATOM 1491 C CA . SER A 1 191 ? 14.582 1.219 -23.718 1.00 97.50 191 SER A CA 1
ATOM 1492 C C . SER A 1 191 ? 13.276 0.547 -23.303 1.00 97.50 191 SER A C 1
ATOM 1494 O O . SER A 1 191 ? 12.953 0.515 -22.117 1.00 97.50 191 SER A O 1
ATOM 1496 N N . SER A 1 192 ? 12.508 0.051 -24.265 1.00 96.56 192 SER A N 1
ATOM 1497 C CA . SER A 1 192 ? 11.187 -0.521 -24.023 1.00 96.56 192 SER A CA 1
ATOM 1498 C C . SER A 1 192 ? 11.067 -1.907 -24.639 1.00 96.56 192 SER A C 1
ATOM 1500 O O . SER A 1 192 ? 11.587 -2.174 -25.722 1.00 96.56 192 SER A O 1
ATOM 1502 N N . VAL A 1 193 ? 10.376 -2.799 -23.928 1.00 97.31 193 VAL A N 1
ATOM 1503 C CA . VAL A 1 193 ? 10.010 -4.135 -24.407 1.00 97.31 193 VAL A CA 1
ATOM 1504 C C . VAL A 1 193 ? 8.489 -4.255 -24.348 1.00 97.31 193 VAL A C 1
ATOM 1506 O O . VAL A 1 193 ? 7.860 -3.724 -23.435 1.00 97.31 193 VAL A O 1
ATOM 1509 N N . GLY A 1 194 ? 7.895 -4.906 -25.341 1.00 96.75 194 GLY A N 1
ATOM 1510 C CA . GLY A 1 194 ? 6.453 -5.112 -25.454 1.00 96.75 194 GLY A CA 1
ATOM 1511 C C . GLY A 1 194 ? 6.107 -6.542 -25.853 1.00 96.75 194 GLY A C 1
ATOM 1512 O O . GLY A 1 194 ? 6.990 -7.361 -26.098 1.00 96.75 194 GLY A O 1
ATOM 1513 N N . ASN A 1 195 ? 4.803 -6.821 -25.946 1.00 97.12 195 ASN A N 1
ATOM 1514 C CA . ASN A 1 195 ? 4.248 -8.145 -26.255 1.00 97.12 195 ASN A CA 1
ATOM 1515 C C . ASN A 1 195 ? 4.532 -9.225 -25.183 1.00 97.12 195 ASN A C 1
ATOM 1517 O O . ASN A 1 195 ? 4.731 -10.394 -25.495 1.00 97.12 195 ASN A O 1
ATOM 1521 N N . PHE A 1 196 ? 4.502 -8.850 -23.897 1.00 96.38 196 PHE A N 1
ATOM 1522 C CA . PHE A 1 196 ? 4.834 -9.743 -22.771 1.00 96.38 196 PHE A CA 1
ATOM 1523 C C . PHE A 1 196 ? 3.930 -10.974 -22.600 1.00 96.38 196 PHE A C 1
ATOM 1525 O O . PHE A 1 196 ? 4.293 -11.890 -21.868 1.00 96.38 196 PHE A O 1
ATOM 1532 N N . ALA A 1 197 ? 2.754 -10.998 -23.233 1.00 95.56 197 ALA A N 1
ATOM 1533 C CA . ALA A 1 197 ? 1.865 -12.160 -23.204 1.00 95.56 197 ALA A CA 1
ATOM 1534 C C . ALA A 1 197 ? 2.308 -13.278 -24.169 1.00 95.56 197 ALA A C 1
ATOM 1536 O O . ALA A 1 197 ? 1.851 -14.412 -24.031 1.00 95.56 197 ALA A O 1
ATOM 1537 N N . ALA A 1 198 ? 3.169 -12.963 -25.140 1.00 96.81 198 ALA A N 1
ATOM 1538 C CA . ALA A 1 198 ? 3.709 -13.911 -26.104 1.00 96.81 198 ALA A CA 1
ATOM 1539 C C . ALA A 1 198 ? 5.028 -14.542 -25.606 1.00 96.81 198 ALA A C 1
ATOM 1541 O O . ALA A 1 198 ? 5.633 -14.038 -24.648 1.00 96.81 198 ALA A O 1
ATOM 1542 N N . PRO A 1 199 ? 5.499 -15.631 -26.249 1.00 97.19 199 PRO A N 1
ATOM 1543 C CA . PRO A 1 199 ? 6.844 -16.158 -26.035 1.00 97.19 199 PRO A CA 1
ATOM 1544 C C . PRO A 1 199 ? 7.923 -15.085 -26.231 1.00 97.19 199 PRO A C 1
ATOM 1546 O O . PRO A 1 199 ? 7.730 -14.117 -26.967 1.00 97.19 199 PRO A O 1
ATOM 1549 N N . VAL A 1 200 ? 9.071 -15.265 -25.575 1.00 96.81 200 VAL A N 1
ATOM 1550 C CA . VAL A 1 200 ? 10.161 -14.269 -25.534 1.00 96.81 200 VAL A CA 1
ATOM 1551 C C . VAL A 1 200 ? 10.677 -13.931 -26.934 1.00 96.81 200 VAL A C 1
ATOM 1553 O O . VAL A 1 200 ? 11.054 -12.795 -27.204 1.00 96.81 200 VAL A O 1
ATOM 1556 N N . GLU A 1 201 ? 10.649 -14.899 -27.845 1.00 96.88 201 GLU A N 1
ATOM 1557 C CA . GLU A 1 201 ? 11.069 -14.756 -29.239 1.00 96.88 201 GLU A CA 1
ATOM 1558 C C . GLU A 1 201 ? 10.185 -13.780 -30.034 1.00 96.88 201 GLU A C 1
ATOM 1560 O O . GLU A 1 201 ? 10.617 -13.254 -31.059 1.00 96.88 201 GLU A O 1
ATOM 1565 N N . GLU A 1 202 ? 8.963 -13.525 -29.563 1.00 97.62 202 GLU A N 1
ATOM 1566 C CA . GLU A 1 202 ? 7.990 -12.616 -30.176 1.00 97.62 202 GLU A CA 1
ATOM 1567 C C . GLU A 1 202 ? 7.923 -11.252 -29.472 1.00 97.62 202 GLU A C 1
ATOM 1569 O O . GLU A 1 202 ? 7.084 -10.408 -29.811 1.00 97.62 202 GLU A O 1
ATOM 1574 N N . TRP A 1 203 ? 8.783 -11.009 -28.480 1.00 98.06 203 TRP A N 1
ATOM 1575 C CA . TRP A 1 203 ? 8.847 -9.716 -27.812 1.00 98.06 203 TRP A CA 1
ATOM 1576 C C . TRP A 1 203 ? 9.383 -8.637 -28.749 1.00 98.06 203 TRP A C 1
ATOM 1578 O O . TRP A 1 203 ? 10.339 -8.827 -29.501 1.00 98.06 203 TRP A O 1
ATOM 1588 N N . THR A 1 204 ? 8.782 -7.455 -28.672 1.00 97.44 204 THR A N 1
ATOM 1589 C CA . THR A 1 204 ? 9.222 -6.289 -29.446 1.00 97.44 204 THR A CA 1
ATOM 1590 C C . THR A 1 204 ? 10.138 -5.428 -28.594 1.00 97.44 204 THR A C 1
ATOM 1592 O O . THR A 1 204 ? 9.754 -5.092 -27.478 1.00 97.44 204 THR A O 1
ATOM 1595 N N . VAL A 1 205 ? 11.293 -5.014 -29.116 1.00 96.62 205 VAL A N 1
ATOM 1596 C CA . VAL A 1 205 ? 12.247 -4.137 -28.411 1.00 96.62 205 VAL A CA 1
ATOM 1597 C C . VAL A 1 205 ? 12.377 -2.806 -29.150 1.00 96.62 205 VAL A C 1
ATOM 1599 O O . VAL A 1 205 ? 12.504 -2.784 -30.375 1.00 96.62 205 VAL A O 1
ATOM 1602 N N . GLY A 1 206 ? 12.348 -1.691 -28.421 1.00 95.75 206 GLY A N 1
ATOM 1603 C CA . GLY A 1 206 ? 12.377 -0.347 -28.992 1.00 95.75 206 GLY A CA 1
ATOM 1604 C C . GLY A 1 206 ? 12.817 0.730 -28.003 1.00 95.75 206 GLY A C 1
ATOM 1605 O O . GLY A 1 206 ? 13.444 0.448 -26.984 1.00 95.75 206 GLY A O 1
ATOM 1606 N N . GLY A 1 207 ? 12.518 1.986 -28.340 1.00 96.50 207 GLY A N 1
ATOM 1607 C CA . GLY A 1 207 ? 12.800 3.143 -27.496 1.00 96.50 207 GLY A CA 1
ATOM 1608 C C . GLY A 1 207 ? 11.605 4.086 -27.429 1.00 96.50 207 GLY A C 1
ATOM 1609 O O . GLY A 1 207 ? 11.114 4.536 -28.464 1.00 96.50 207 GLY A O 1
ATOM 1610 N N . THR A 1 208 ? 11.163 4.407 -26.218 1.00 96.31 208 THR A N 1
ATOM 1611 C CA . THR A 1 208 ? 10.080 5.361 -25.948 1.00 96.31 208 THR A CA 1
ATOM 1612 C C . THR A 1 208 ? 10.680 6.705 -25.552 1.00 96.31 208 THR A C 1
ATOM 1614 O O . THR A 1 208 ? 11.570 6.754 -24.707 1.00 96.31 208 THR A O 1
ATOM 1617 N N . ALA A 1 209 ? 10.230 7.809 -26.151 1.00 96.12 209 ALA A N 1
ATOM 1618 C CA . ALA A 1 209 ? 10.746 9.135 -25.810 1.00 96.12 209 ALA A CA 1
ATOM 1619 C C . ALA A 1 209 ? 10.436 9.482 -24.349 1.00 96.12 209 ALA A C 1
ATOM 1621 O O . ALA A 1 209 ? 9.274 9.451 -23.951 1.00 96.12 209 ALA A O 1
ATOM 1622 N N . LEU A 1 210 ? 11.453 9.852 -23.566 1.00 95.62 210 LEU A N 1
ATOM 1623 C CA . LEU A 1 210 ? 11.278 10.187 -22.148 1.00 95.62 210 LEU A CA 1
ATOM 1624 C C . LEU A 1 210 ? 10.240 11.302 -21.951 1.00 95.62 210 LEU A C 1
ATOM 1626 O O . LEU A 1 210 ? 9.399 11.217 -21.065 1.00 95.62 210 LEU A O 1
ATOM 1630 N N . THR A 1 211 ? 10.245 12.301 -22.833 1.00 96.06 211 THR A N 1
ATOM 1631 C CA . THR A 1 211 ? 9.310 13.435 -22.799 1.00 96.06 211 THR A CA 1
ATOM 1632 C C . THR A 1 211 ? 7.850 13.043 -23.000 1.00 96.06 211 THR A C 1
ATOM 1634 O O . THR A 1 211 ? 6.975 13.813 -22.636 1.00 96.06 211 THR A O 1
ATOM 1637 N N . SER A 1 212 ? 7.565 11.866 -23.564 1.00 94.69 212 SER A N 1
ATOM 1638 C CA . SER A 1 212 ? 6.183 11.388 -23.713 1.00 94.69 212 SER A CA 1
ATOM 1639 C C . SER A 1 212 ? 5.554 10.902 -22.403 1.00 94.69 212 SER A C 1
ATOM 1641 O O . SER A 1 212 ? 4.359 10.634 -22.381 1.00 94.69 212 SER A O 1
ATOM 1643 N N . LEU A 1 213 ? 6.351 10.778 -21.336 1.00 93.00 213 LEU A N 1
ATOM 1644 C CA . LEU A 1 213 ? 5.9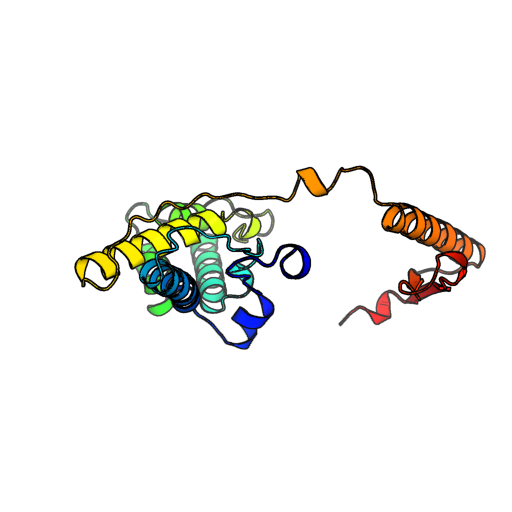28 10.324 -20.007 1.00 93.00 213 LEU A CA 1
ATOM 1645 C C . LEU A 1 213 ? 5.951 11.449 -18.960 1.00 93.00 213 LEU A C 1
ATOM 1647 O O . LEU A 1 213 ? 5.840 11.170 -17.770 1.00 93.00 213 LEU A O 1
ATOM 1651 N N . MET A 1 214 ? 6.182 12.692 -19.384 1.00 91.69 214 MET A N 1
ATOM 1652 C CA . MET A 1 214 ? 6.224 13.859 -18.506 1.00 91.69 214 MET A CA 1
ATOM 1653 C C . MET A 1 214 ? 4.940 14.672 -18.688 1.00 91.69 214 MET A C 1
ATOM 1655 O O . MET A 1 214 ? 4.545 14.912 -19.831 1.00 91.69 214 MET A O 1
ATOM 1659 N N . ASP A 1 215 ? 4.342 15.095 -17.574 1.00 76.81 215 ASP A N 1
ATOM 1660 C CA . ASP A 1 215 ? 3.180 15.995 -17.508 1.00 76.81 215 ASP A CA 1
ATOM 1661 C C . ASP A 1 215 ? 3.598 17.455 -17.252 1.00 76.81 215 ASP A C 1
ATOM 1663 O O . ASP A 1 215 ? 4.623 17.672 -16.557 1.00 76.81 215 ASP A O 1
#

Foldseek 3Di:
DCVVPVWLEEDDLQVCLVVLPAPVNVLVVVLVSCLVCVVVVRNDTDYHYDLLSLVSRVLSVLLQVQLLVCLVPHDCDPVRPSLVSDDPSSSVVLVLWDPVVNVQSVDDDDPVSGRPSSPDLVQVRSLVNNQVVLVVCVVVVSHDDDDDDDDDDDDPVVPPDDDDPLCVLQVVLQVVLVVVCVVVVHDQWRWDWDPSVDPSVPIDIYTDHNVVPPD

pLDDT: mean 91.35, std 9.18, range [60.59, 98.25]

Organism: Saccharum spontaneum (NCBI:txid62335)

Radius of gyration: 23.18 Å; chains: 1; bounding box: 47×47×61 Å

Secondary structure (DSSP, 8-state):
-HHHH--SEE--HHHHHHTT--HHHHHHHHHHHHHHHHHTT-----EE--TTGGGG-HHHHHHHHHHHHHHHHS---TT-GGGGGS-HHHHHHHHHS-HHHHHHHHS-B-TTS-B-GGGS-HHHHHHHHHHHHHHHHHHTTS--S---------SHHHHTSPPPHHHHHHHHHHHHHHHHHHHTT--SEEEEEE-TTS-GGG-EEEEEEGGGG--

InterPro domains:
  IPR035966 Phosphofructokinase superfamily [G3DSA:3.40.50.460] (1-97)
  IPR035966 Phosphofructokinase superfamily [SSF53784] (1-215)

Sequence (215 aa):
CALQTHPNAALIGEEVAAKKQTLKNVTDYITDIICKRADLGYNYGVILIPEGLIDFIPEVQKLIAELNEILAHDVVDEAGAWKSKLQPESKELFEFLPETIQEQLMLERDPHGNVQVAKIETEKMLISMVETELEKRKAEGRYSAHFRGQAHFFGYEGRCGLPTNFDSNYCYALGYGAGALLQSGKTGLISSVGNFAAPVEEWTVGGTALTSLMD